Protein AF-A0A1D8A501-F1 (afdb_monomer)

Nearest PDB structures (foldseek):
  7q02-assembly1_A  TM=5.629E-01  e=8.357E-01  Diploptera punctata
  8f0v-assembly1_A  TM=5.551E-01  e=2.778E+00  Diploptera punctata
  8f0y-assembly1_A  TM=4.927E-01  e=1.758E+00  Diploptera punctata
  4nyr-assembly1_A  TM=5.199E-01  e=4.146E+00  Diploptera punctata

Foldseek 3Di:
DDDDDDDDDDDDDDDDDDDDDDDDDDDDDDDPPPPPLQPQDDADPVLVVLVVVLVVLLVVVLVVCLVQAPHNVVSVQQVVLVVVLVVVLSSDNDNVSSVVSSVVSVLQSCQQVVHPHDDPLDPAGKFKWADPPVGWIFTWGWRDGPDSKIKIWGFIDDPPDDIHIFIFIWHDDPVDPKIWGDGPDPPQFIWIWDDDPDFKTWIDGPDPVQAWDPDDPVPDISHDTTMTGGDD

Radius of gyration: 26.94 Å; Cα contacts (8 Å, |Δi|>4): 345; chains: 1; bounding box: 64×76×54 Å

pLDDT: mean 77.9, std 18.12, range [34.12, 97.06]

Structure (mmCIF, N/CA/C/O backbone):
data_AF-A0A1D8A501-F1
#
_entry.id   AF-A0A1D8A501-F1
#
loop_
_atom_site.group_PDB
_atom_site.id
_atom_site.type_symbol
_atom_site.label_atom_id
_atom_site.label_alt_id
_atom_site.label_comp_id
_atom_site.label_asym_id
_atom_site.label_entity_id
_atom_site.label_seq_id
_atom_site.pdbx_PDB_ins_code
_atom_site.Cartn_x
_atom_site.Cartn_y
_atom_site.Cartn_z
_atom_site.occupancy
_atom_site.B_iso_or_equiv
_atom_site.auth_seq_id
_atom_site.auth_comp_id
_atom_site.auth_asym_id
_atom_site.auth_atom_id
_atom_site.pdbx_PDB_model_num
ATOM 1 N N . MET A 1 1 ? -44.260 -60.976 17.187 1.00 37.00 1 MET A N 1
ATOM 2 C CA . MET A 1 1 ? -44.238 -61.812 15.967 1.00 37.00 1 MET A CA 1
ATOM 3 C C . MET A 1 1 ? -43.137 -61.252 15.067 1.00 37.00 1 MET A C 1
ATOM 5 O O . MET A 1 1 ? -43.289 -60.130 14.617 1.00 37.00 1 MET A O 1
ATOM 9 N N . THR A 1 2 ? -41.897 -61.754 15.200 1.00 38.31 2 THR A N 1
ATOM 10 C CA . THR A 1 2 ? -41.218 -62.743 14.306 1.00 38.31 2 THR A CA 1
ATOM 11 C C . THR A 1 2 ? -40.929 -62.166 12.914 1.00 38.31 2 THR A C 1
ATOM 13 O O . THR A 1 2 ? -41.863 -61.707 12.282 1.00 38.31 2 THR A O 1
ATOM 16 N N . MET A 1 3 ? -39.739 -62.175 12.306 1.00 34.12 3 MET A N 1
ATOM 17 C CA . MET A 1 3 ? -38.367 -62.639 12.580 1.00 34.12 3 MET A CA 1
ATOM 18 C C . MET A 1 3 ? -37.465 -61.975 11.502 1.00 34.12 3 MET A C 1
ATOM 20 O O . MET A 1 3 ? -37.924 -61.750 10.387 1.00 34.12 3 MET A O 1
ATOM 24 N N . LEU A 1 4 ? -36.186 -61.723 11.801 1.00 42.28 4 LEU A N 1
ATOM 25 C CA . LEU A 1 4 ? -35.090 -61.559 10.816 1.00 42.28 4 LEU A CA 1
ATOM 26 C C . LEU A 1 4 ? -34.420 -62.934 10.601 1.00 42.28 4 LEU A C 1
ATOM 28 O O . LEU A 1 4 ? -34.452 -63.732 11.543 1.00 42.28 4 LEU A O 1
ATOM 32 N N . PRO A 1 5 ? -33.771 -63.228 9.445 1.00 49.59 5 PRO A N 1
ATOM 33 C CA . PRO A 1 5 ? -32.293 -63.216 9.451 1.00 49.59 5 PRO A CA 1
ATOM 34 C C . PRO A 1 5 ? -31.540 -62.978 8.106 1.00 49.59 5 PRO A C 1
ATOM 36 O O . PRO A 1 5 ? -31.925 -63.451 7.045 1.00 49.59 5 PRO A O 1
ATOM 39 N N . ARG A 1 6 ? -30.376 -62.311 8.238 1.00 44.16 6 ARG A N 1
ATOM 40 C CA . ARG A 1 6 ? -29.001 -62.612 7.736 1.00 44.16 6 ARG A CA 1
ATOM 41 C C . ARG A 1 6 ? -28.764 -63.373 6.411 1.00 44.16 6 ARG A C 1
ATOM 43 O O . ARG A 1 6 ? -29.121 -64.541 6.339 1.00 44.16 6 ARG A O 1
ATOM 50 N N . ARG A 1 7 ? -27.854 -62.827 5.573 1.00 48.78 7 ARG A N 1
ATOM 51 C CA . ARG A 1 7 ? -26.503 -63.354 5.165 1.00 48.78 7 ARG A CA 1
ATOM 52 C C . ARG A 1 7 ? -25.642 -62.139 4.718 1.00 48.78 7 ARG A C 1
ATOM 54 O O . ARG A 1 7 ? -26.182 -61.330 3.981 1.00 48.78 7 ARG A O 1
ATOM 61 N N . PHE A 1 8 ? -24.455 -61.757 5.219 1.00 42.91 8 PHE A N 1
ATOM 62 C CA . PHE A 1 8 ? -23.134 -62.354 5.543 1.00 42.91 8 PHE A CA 1
ATOM 63 C C . PHE A 1 8 ? -22.231 -62.745 4.352 1.00 42.91 8 PHE A C 1
ATOM 65 O O . PHE A 1 8 ? -22.566 -63.685 3.641 1.00 42.91 8 PHE A O 1
ATOM 72 N N . ALA A 1 9 ? -21.074 -62.050 4.266 1.00 46.34 9 ALA A N 1
ATOM 73 C CA . ALA A 1 9 ? -19.728 -62.384 3.724 1.00 46.34 9 ALA A CA 1
ATOM 74 C C . ALA A 1 9 ? -19.191 -61.177 2.906 1.00 46.34 9 ALA A C 1
ATOM 76 O O . ALA A 1 9 ? -19.758 -60.862 1.872 1.00 46.34 9 ALA A O 1
ATOM 77 N N . LEU A 1 10 ? -18.240 -60.331 3.330 1.00 41.34 10 LEU A N 1
ATOM 78 C CA . LEU A 1 10 ? -16.949 -60.511 4.016 1.00 41.34 10 LEU A CA 1
ATOM 79 C C . LEU A 1 10 ? -15.922 -61.222 3.117 1.00 41.34 10 LEU A C 1
ATOM 81 O O . LEU A 1 10 ? -15.898 -62.444 3.023 1.00 41.34 10 LEU A O 1
ATOM 85 N N . THR A 1 11 ? -15.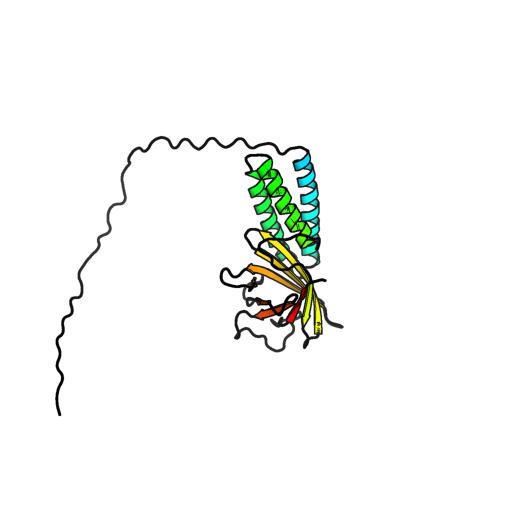048 -60.446 2.470 1.00 42.59 11 THR A N 1
ATOM 86 C CA . THR A 1 11 ? -13.707 -60.907 2.079 1.00 42.59 11 THR A CA 1
ATOM 87 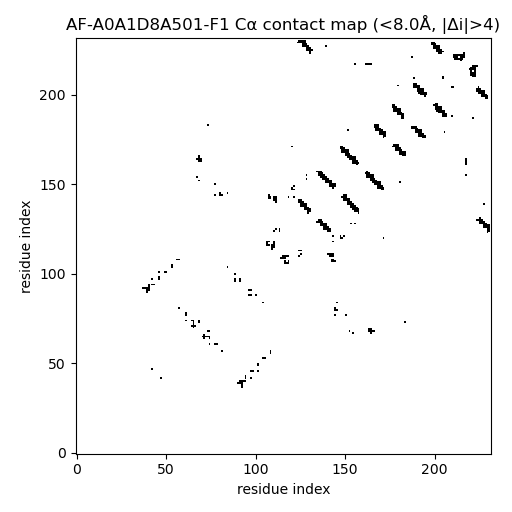C C . THR A 1 11 ? -12.732 -59.740 2.202 1.00 42.59 11 THR A C 1
ATOM 89 O O . THR A 1 11 ? -12.758 -58.784 1.433 1.00 42.59 11 THR A O 1
ATOM 92 N N . LEU A 1 12 ? -11.935 -59.816 3.263 1.00 42.88 12 LEU A N 1
ATOM 93 C CA . LEU A 1 12 ? -10.792 -58.975 3.589 1.00 42.88 12 LEU A CA 1
ATOM 94 C C . LEU A 1 12 ? -9.522 -59.693 3.106 1.00 42.88 12 LEU A C 1
ATOM 96 O O . LEU A 1 12 ? -9.426 -60.908 3.238 1.00 42.88 12 LEU A O 1
ATOM 100 N N . VAL A 1 13 ? -8.542 -58.878 2.709 1.00 41.50 13 VAL A N 1
ATOM 101 C CA . VAL A 1 13 ? -7.099 -59.032 2.987 1.00 41.50 13 VAL A CA 1
ATOM 102 C C . VAL A 1 13 ? -6.338 -60.122 2.244 1.00 41.50 13 VAL A C 1
ATOM 104 O O . VAL A 1 13 ? -6.539 -61.310 2.470 1.00 41.50 13 VAL A O 1
ATOM 107 N N . SER A 1 14 ? -5.333 -59.663 1.489 1.00 40.25 14 SER A N 1
ATOM 108 C CA . SER A 1 14 ? -3.923 -60.110 1.512 1.00 40.25 14 SER A CA 1
ATOM 109 C C . SER A 1 14 ? -3.276 -59.806 0.153 1.00 40.25 14 SER A C 1
ATOM 111 O O . SER A 1 14 ? -3.924 -59.993 -0.863 1.00 40.25 14 SER A O 1
ATOM 113 N N . LEU A 1 15 ? -2.023 -59.385 -0.001 1.00 40.84 15 LEU A N 1
ATOM 114 C CA . LEU A 1 15 ? -0.904 -59.178 0.914 1.00 40.84 15 LEU A CA 1
ATOM 115 C C . LEU A 1 15 ? 0.221 -58.506 0.093 1.00 40.84 15 LEU A C 1
ATOM 117 O O . LEU A 1 15 ? 0.348 -58.761 -1.099 1.00 40.84 15 LEU A O 1
ATOM 121 N N . ALA A 1 16 ? 1.063 -57.751 0.798 1.00 41.31 16 ALA A N 1
ATOM 122 C CA . ALA A 1 16 ? 2.507 -57.614 0.580 1.00 41.31 16 ALA A CA 1
ATOM 123 C C . ALA A 1 16 ? 3.038 -56.864 -0.662 1.00 41.31 16 ALA A C 1
ATOM 125 O O . ALA A 1 16 ? 3.098 -57.366 -1.781 1.00 41.31 16 ALA A O 1
ATOM 126 N N . ALA A 1 17 ? 3.601 -55.688 -0.373 1.00 46.84 17 ALA A N 1
ATOM 127 C CA . ALA A 1 17 ? 4.751 -55.136 -1.083 1.00 46.84 17 ALA A CA 1
ATOM 128 C C . ALA A 1 17 ? 5.963 -56.091 -1.024 1.00 46.84 17 ALA A C 1
ATOM 130 O O . ALA A 1 17 ? 6.084 -56.883 -0.085 1.00 46.84 17 ALA A O 1
ATOM 131 N N . PRO A 1 18 ? 6.926 -55.918 -1.942 1.00 45.03 18 PRO A N 1
ATOM 132 C CA . PRO A 1 18 ? 8.248 -55.549 -1.446 1.00 45.03 18 PRO A CA 1
ATOM 133 C C . PRO A 1 18 ? 8.891 -54.391 -2.224 1.00 45.03 18 PRO A C 1
ATOM 135 O O . PRO A 1 18 ? 8.854 -54.318 -3.449 1.00 45.03 18 PRO A O 1
ATOM 138 N N . LEU A 1 19 ? 9.530 -53.509 -1.454 1.00 46.25 19 LEU A N 1
ATOM 139 C CA . LEU A 1 19 ? 10.646 -52.663 -1.871 1.00 46.25 19 LEU A CA 1
ATOM 140 C C . LEU A 1 19 ? 11.742 -53.512 -2.533 1.00 46.25 19 LEU A C 1
ATOM 142 O O . LEU A 1 19 ? 12.154 -54.497 -1.926 1.00 46.25 19 LEU A O 1
ATOM 146 N N . LEU A 1 20 ? 12.257 -53.088 -3.694 1.00 40.00 20 LEU A N 1
ATOM 147 C CA . LEU A 1 20 ? 13.668 -53.202 -4.110 1.00 40.00 20 LEU A CA 1
ATOM 148 C C . LEU A 1 20 ? 13.889 -52.578 -5.503 1.00 40.00 20 LEU A C 1
ATOM 150 O O . LEU A 1 20 ? 12.997 -52.583 -6.342 1.00 40.00 20 LEU A O 1
ATOM 154 N N . ALA A 1 21 ? 15.126 -52.119 -5.713 1.00 40.38 21 ALA A N 1
ATOM 155 C CA . ALA A 1 21 ? 15.747 -51.640 -6.954 1.00 40.38 21 ALA A CA 1
ATOM 156 C C . ALA A 1 21 ? 15.610 -50.141 -7.298 1.00 40.38 21 ALA A C 1
ATOM 158 O O . ALA A 1 21 ? 14.963 -49.723 -8.254 1.00 40.38 21 ALA A O 1
ATOM 159 N N . LEU A 1 22 ? 16.378 -49.340 -6.550 1.00 41.69 22 LEU A N 1
ATOM 160 C CA . LEU A 1 22 ? 17.251 -48.335 -7.161 1.00 41.69 22 LEU A CA 1
ATOM 161 C C . LEU A 1 22 ? 18.196 -48.999 -8.186 1.00 41.69 22 LEU A C 1
ATOM 163 O O . LEU A 1 22 ? 18.689 -50.097 -7.935 1.00 41.69 22 LEU A O 1
ATOM 167 N N . THR A 1 23 ? 18.532 -48.230 -9.228 1.00 41.62 23 THR A N 1
ATOM 168 C CA . THR A 1 23 ? 19.657 -48.326 -10.192 1.00 41.62 23 THR A CA 1
ATOM 169 C C . THR A 1 23 ? 19.382 -48.804 -11.630 1.00 41.62 23 THR A C 1
ATOM 171 O O . THR A 1 23 ? 18.903 -49.906 -11.864 1.00 41.62 23 THR A O 1
ATOM 174 N N . ALA A 1 24 ? 19.847 -47.935 -12.548 1.00 34.44 24 ALA A N 1
ATOM 175 C CA . ALA A 1 24 ? 20.208 -48.103 -13.964 1.00 34.44 24 ALA A CA 1
ATOM 176 C C . ALA A 1 24 ? 19.073 -48.249 -14.999 1.00 34.44 24 ALA A C 1
ATOM 178 O O . ALA A 1 24 ? 18.122 -48.979 -14.785 1.00 34.44 24 ALA A O 1
ATOM 179 N N . CYS A 1 25 ? 19.108 -47.663 -16.198 1.00 34.78 25 CYS A N 1
ATOM 180 C CA . CYS A 1 25 ? 19.916 -46.629 -16.859 1.00 34.78 25 CYS A CA 1
ATOM 181 C C . CYS A 1 25 ? 19.217 -46.387 -18.217 1.00 34.78 25 CYS A C 1
ATOM 183 O O . CYS A 1 25 ? 18.888 -47.363 -18.878 1.00 34.78 25 CYS A O 1
ATOM 185 N N . ASN A 1 26 ? 19.034 -45.118 -18.601 1.00 37.97 26 ASN A N 1
ATOM 186 C CA . ASN A 1 26 ? 18.724 -44.568 -19.935 1.00 37.97 26 ASN A CA 1
ATOM 187 C C . ASN A 1 26 ? 17.643 -45.213 -20.832 1.00 37.97 26 ASN A C 1
ATOM 189 O O . ASN A 1 26 ? 17.713 -46.372 -21.228 1.00 37.97 26 ASN A O 1
ATOM 193 N N . PRO A 1 27 ? 16.835 -44.337 -21.442 1.00 43.47 27 PRO A N 1
ATOM 194 C CA . PRO A 1 27 ? 16.999 -44.110 -22.866 1.00 43.47 27 PRO A CA 1
ATOM 195 C C . PRO A 1 27 ? 17.734 -42.786 -23.073 1.00 43.47 27 PRO A C 1
ATOM 197 O O . PRO A 1 27 ? 17.392 -41.772 -22.464 1.00 43.47 27 PRO A O 1
ATOM 200 N N . GLU A 1 28 ? 18.762 -42.809 -23.924 1.00 45.88 28 GLU A N 1
ATOM 201 C CA . GLU A 1 28 ? 19.208 -41.609 -24.627 1.00 45.88 28 GLU A CA 1
ATOM 202 C C . GLU A 1 28 ? 17.968 -40.940 -25.220 1.00 45.88 28 GLU A C 1
ATOM 204 O O . GLU A 1 28 ? 17.294 -41.502 -26.082 1.00 45.88 28 GLU A O 1
ATOM 209 N N . SER A 1 29 ? 17.642 -39.762 -24.703 1.00 42.06 29 SER A N 1
ATOM 210 C CA . SER A 1 29 ? 16.764 -38.826 -25.377 1.00 42.06 29 SER A CA 1
ATOM 211 C C . SER A 1 29 ? 17.615 -37.613 -25.679 1.00 42.06 29 SER A C 1
ATOM 213 O O . SER A 1 29 ? 18.232 -37.036 -24.782 1.00 42.06 29 SER A O 1
ATOM 215 N N . ASP A 1 30 ? 17.662 -37.321 -26.970 1.00 40.50 30 ASP A N 1
ATOM 216 C CA . ASP A 1 30 ? 18.416 -36.283 -27.642 1.00 40.50 30 ASP A CA 1
ATOM 217 C C . ASP A 1 30 ? 18.638 -35.020 -26.821 1.00 40.50 30 ASP A C 1
ATOM 219 O O . ASP A 1 30 ? 17.736 -34.517 -26.147 1.00 40.50 30 ASP A O 1
ATOM 223 N N . ALA A 1 31 ? 19.863 -34.508 -26.963 1.00 47.94 31 ALA A N 1
ATOM 224 C CA . ALA A 1 31 ? 20.275 -33.140 -26.710 1.00 47.94 31 ALA A CA 1
ATOM 225 C C . ALA A 1 31 ? 19.082 -32.191 -26.517 1.00 47.94 31 ALA A C 1
ATOM 227 O O . ALA A 1 31 ? 18.534 -31.637 -27.472 1.00 47.94 31 ALA A O 1
ATOM 228 N N . SER A 1 32 ? 18.711 -31.966 -25.254 1.00 45.12 32 SER A N 1
ATOM 229 C CA . SER A 1 32 ? 18.029 -30.736 -24.884 1.00 45.12 32 SER A CA 1
ATOM 230 C C . SER A 1 32 ? 19.037 -29.629 -25.138 1.00 45.12 32 SER A C 1
ATOM 232 O O . SER A 1 32 ? 19.834 -29.285 -24.268 1.00 45.12 32 SER A O 1
ATOM 234 N N . ALA A 1 33 ? 19.057 -29.130 -26.374 1.00 43.03 33 ALA A N 1
ATOM 235 C CA . ALA A 1 33 ? 19.586 -27.818 -26.655 1.00 43.03 33 ALA A CA 1
ATOM 236 C C . ALA A 1 33 ? 18.905 -26.897 -25.644 1.00 43.03 33 ALA A C 1
ATOM 238 O O . ALA A 1 33 ? 17.679 -26.747 -25.676 1.00 43.03 33 ALA A O 1
ATOM 239 N N . GLU A 1 34 ? 19.681 -26.361 -24.698 1.00 43.16 34 GLU A N 1
ATOM 240 C CA . GLU A 1 34 ? 19.217 -25.242 -23.894 1.00 43.16 34 GLU A CA 1
ATOM 241 C C . GLU A 1 34 ? 18.587 -24.255 -24.879 1.00 43.16 34 GLU A C 1
ATOM 243 O O . GLU A 1 34 ? 19.240 -23.909 -25.875 1.00 43.16 34 GLU A O 1
ATOM 248 N N . PRO A 1 35 ? 17.314 -23.858 -24.688 1.00 47.44 35 PRO A N 1
ATOM 249 C CA . PRO A 1 35 ? 16.740 -22.838 -25.541 1.00 47.44 35 PRO A CA 1
ATOM 250 C C . PRO A 1 35 ? 17.721 -21.663 -25.513 1.00 47.44 35 PRO A C 1
ATOM 252 O O . PRO A 1 35 ? 18.122 -21.261 -24.414 1.00 47.44 35 PRO A O 1
ATOM 255 N N . PRO A 1 36 ? 18.177 -21.170 -26.682 1.00 47.97 36 PRO A N 1
ATOM 256 C CA . PRO A 1 36 ? 19.206 -20.147 -26.740 1.00 47.97 36 PRO A CA 1
ATOM 257 C C . PRO A 1 36 ? 18.781 -19.025 -25.808 1.00 47.97 36 PRO A C 1
ATOM 259 O O . PRO A 1 36 ? 17.656 -18.531 -25.930 1.00 47.97 36 PRO A O 1
ATOM 262 N N . ALA A 1 37 ? 19.639 -18.698 -24.836 1.00 58.25 37 ALA A N 1
ATOM 263 C CA . ALA A 1 37 ? 19.370 -17.650 -23.868 1.00 58.25 37 ALA A CA 1
ATOM 264 C C . ALA A 1 37 ? 18.936 -16.413 -24.653 1.00 58.25 37 ALA A C 1
ATOM 266 O O . ALA A 1 37 ? 19.745 -15.820 -25.371 1.00 58.25 37 ALA A O 1
ATOM 267 N N . ALA A 1 38 ? 17.637 -16.098 -24.599 1.00 59.12 38 ALA A N 1
ATOM 268 C CA . ALA A 1 38 ? 17.074 -15.014 -25.382 1.00 59.12 38 ALA A CA 1
ATOM 269 C C . ALA A 1 38 ? 17.902 -13.768 -25.076 1.00 59.12 38 ALA A C 1
ATOM 271 O O . ALA A 1 38 ? 18.069 -13.413 -23.904 1.00 59.12 38 ALA A O 1
ATOM 272 N N . ALA A 1 39 ? 18.489 -13.171 -26.116 1.00 64.75 39 ALA A N 1
ATOM 273 C CA . ALA A 1 39 ? 19.379 -12.035 -25.956 1.00 64.75 39 ALA A CA 1
ATOM 274 C C . ALA A 1 39 ? 18.658 -10.972 -25.121 1.00 64.75 39 ALA A C 1
ATOM 276 O O . ALA A 1 39 ? 17.567 -10.523 -25.479 1.00 64.75 39 ALA A O 1
ATOM 277 N N . LYS A 1 40 ? 19.243 -10.611 -23.974 1.00 73.44 40 LYS A N 1
ATOM 278 C CA . LYS A 1 40 ? 18.703 -9.539 -23.139 1.00 73.44 40 LYS A CA 1
ATOM 279 C C . LYS A 1 40 ? 18.695 -8.268 -23.978 1.00 73.44 40 LYS A C 1
ATOM 281 O O . LYS A 1 40 ? 19.744 -7.835 -24.448 1.00 73.44 40 LYS A O 1
ATOM 286 N N . ILE A 1 41 ? 17.515 -7.692 -24.182 1.00 83.50 41 ILE A N 1
ATOM 287 C CA . ILE A 1 41 ? 17.396 -6.416 -24.876 1.00 83.50 41 ILE A CA 1
ATOM 288 C C . ILE A 1 41 ? 17.781 -5.284 -23.924 1.00 83.50 41 ILE A C 1
ATOM 290 O O . ILE A 1 41 ? 17.371 -5.256 -22.761 1.00 83.50 41 ILE A O 1
ATOM 294 N N . ASP A 1 42 ? 18.546 -4.324 -24.430 1.00 86.56 42 ASP A N 1
ATOM 295 C CA . ASP A 1 42 ? 18.817 -3.095 -23.701 1.00 86.56 42 ASP A CA 1
ATOM 296 C C . ASP A 1 42 ? 17.564 -2.205 -23.660 1.00 86.56 42 ASP A C 1
ATOM 298 O O . ASP A 1 42 ? 16.987 -1.904 -24.711 1.00 86.56 42 ASP A O 1
ATOM 302 N N . PRO A 1 43 ? 17.136 -1.716 -22.479 1.00 89.00 43 PRO A N 1
ATOM 303 C CA . PRO A 1 43 ? 16.010 -0.800 -22.400 1.00 89.00 43 PRO A CA 1
ATOM 304 C C . PRO A 1 43 ? 16.278 0.483 -23.193 1.00 89.00 43 PRO A C 1
ATOM 306 O O . PRO A 1 43 ? 17.350 1.087 -23.078 1.00 89.00 43 PRO A O 1
ATOM 309 N N . SER A 1 44 ? 15.271 0.952 -23.934 1.00 92.56 44 SER A N 1
ATOM 310 C CA . SER A 1 44 ? 15.338 2.251 -24.617 1.00 92.56 44 SER A CA 1
ATOM 311 C C . SER A 1 44 ? 15.693 3.407 -23.655 1.00 92.56 44 SER A C 1
ATOM 313 O O . SER A 1 44 ? 15.370 3.337 -22.464 1.00 92.56 44 SER A O 1
ATOM 315 N N . PRO A 1 45 ? 16.292 4.518 -24.136 1.00 94.94 45 PRO A N 1
ATOM 316 C CA . PRO A 1 45 ? 16.614 5.672 -23.290 1.00 94.94 45 PRO A CA 1
ATOM 317 C C . PRO A 1 45 ? 15.408 6.206 -22.504 1.00 94.94 45 PRO A C 1
ATOM 319 O O . PRO A 1 45 ? 15.518 6.494 -21.315 1.00 94.94 45 PRO A O 1
ATOM 322 N N . GLN A 1 46 ? 14.231 6.251 -23.134 1.00 94.00 46 GLN A N 1
ATOM 323 C CA . GLN A 1 46 ? 12.984 6.653 -22.475 1.00 94.00 46 GLN A CA 1
ATOM 324 C C . GLN A 1 46 ? 12.595 5.688 -21.347 1.00 94.00 46 GLN A C 1
ATOM 326 O O . GLN A 1 46 ? 12.204 6.127 -20.265 1.00 94.00 46 GLN A O 1
ATOM 331 N N . ALA A 1 47 ? 12.741 4.377 -21.565 1.00 93.31 47 ALA A N 1
ATOM 332 C CA . ALA A 1 47 ? 12.487 3.378 -20.533 1.00 93.31 47 ALA A CA 1
ATOM 333 C C . ALA A 1 47 ? 13.484 3.480 -19.369 1.00 93.31 47 ALA A C 1
ATOM 335 O O . ALA A 1 47 ? 13.070 3.335 -18.220 1.00 93.31 47 ALA A O 1
ATOM 336 N N . LYS A 1 48 ? 14.761 3.791 -19.638 1.00 94.12 48 LYS A N 1
ATOM 337 C CA . LYS A 1 48 ? 15.778 4.041 -18.600 1.00 94.12 48 LYS A CA 1
ATOM 338 C C . LYS A 1 48 ? 15.412 5.257 -17.743 1.00 94.12 48 LYS A C 1
ATOM 340 O O . LYS A 1 48 ? 15.373 5.142 -16.519 1.00 94.12 48 LYS A O 1
ATOM 345 N N . THR A 1 49 ? 15.055 6.382 -18.366 1.00 96.25 49 THR A N 1
ATOM 346 C CA . THR A 1 49 ? 14.599 7.586 -17.650 1.00 96.25 49 THR A CA 1
ATOM 347 C C . THR A 1 49 ? 13.363 7.295 -16.805 1.00 96.25 49 THR A C 1
ATOM 349 O O . THR A 1 49 ? 13.349 7.577 -15.606 1.00 96.25 49 THR A O 1
ATOM 352 N N . LYS A 1 50 ? 12.352 6.637 -17.387 1.00 95.88 50 LYS A N 1
ATOM 353 C CA . LYS A 1 50 ? 11.127 6.281 -16.664 1.00 95.88 50 LYS A CA 1
ATOM 354 C C . LYS A 1 50 ? 11.403 5.341 -15.491 1.00 95.88 50 LYS A C 1
ATOM 356 O O . LYS A 1 50 ? 10.825 5.507 -14.420 1.00 95.88 50 LYS A O 1
ATOM 361 N N . ALA A 1 51 ? 12.290 4.362 -15.662 1.00 94.88 51 ALA A N 1
ATOM 362 C CA . ALA A 1 51 ? 12.683 3.454 -14.589 1.00 94.88 51 ALA A CA 1
ATOM 363 C C . ALA A 1 51 ? 13.346 4.198 -13.418 1.00 94.88 51 ALA A C 1
ATOM 365 O O . ALA A 1 51 ? 13.032 3.896 -12.266 1.00 94.88 51 ALA A O 1
ATOM 366 N N . ALA A 1 52 ? 14.205 5.183 -13.703 1.00 95.75 52 ALA A N 1
ATOM 367 C CA . ALA A 1 52 ? 14.857 6.008 -12.688 1.00 95.75 52 ALA A CA 1
ATOM 368 C C . ALA A 1 52 ? 13.860 6.906 -11.932 1.00 95.75 52 ALA A C 1
ATOM 370 O O . ALA A 1 52 ? 13.935 7.023 -10.710 1.00 95.75 52 ALA A O 1
ATOM 371 N N . GLU A 1 53 ? 12.886 7.499 -12.627 1.00 97.06 53 GLU A N 1
ATOM 372 C CA . GLU A 1 53 ? 11.800 8.261 -11.991 1.00 97.06 53 GLU A CA 1
ATOM 373 C C . GLU A 1 53 ? 10.949 7.388 -11.062 1.00 97.06 53 GLU A C 1
ATOM 375 O O . GLU A 1 53 ? 10.637 7.781 -9.937 1.00 97.06 53 GLU A O 1
ATOM 380 N N . LEU A 1 54 ? 10.583 6.187 -11.521 1.00 96.56 54 LEU A N 1
ATOM 381 C CA . LEU A 1 54 ? 9.806 5.241 -10.723 1.00 96.56 54 LEU A CA 1
ATOM 382 C C . LEU A 1 54 ? 10.596 4.746 -9.510 1.00 96.56 54 LEU A C 1
ATOM 384 O O . LEU A 1 54 ? 10.012 4.609 -8.441 1.00 96.56 54 LEU A O 1
ATOM 388 N N . ALA A 1 55 ? 11.909 4.532 -9.644 1.00 95.56 55 ALA A N 1
ATOM 389 C CA . ALA A 1 55 ? 12.765 4.169 -8.517 1.00 95.56 55 ALA A CA 1
ATOM 390 C C . ALA A 1 55 ? 12.747 5.245 -7.418 1.00 95.56 55 ALA A C 1
ATOM 392 O O . ALA A 1 55 ? 12.480 4.915 -6.268 1.00 95.56 55 ALA A O 1
ATOM 393 N N . LYS A 1 56 ? 12.887 6.531 -7.772 1.00 97.06 56 LYS A N 1
ATOM 394 C CA . LYS A 1 56 ? 12.801 7.638 -6.798 1.00 97.06 56 LYS A CA 1
ATOM 395 C C . LYS A 1 56 ? 11.466 7.664 -6.048 1.00 97.06 56 LYS A C 1
ATOM 397 O O . LYS A 1 56 ? 11.426 7.936 -4.851 1.00 97.06 56 LYS A O 1
ATOM 402 N N . ARG A 1 57 ? 10.361 7.388 -6.746 1.00 96.88 57 ARG A N 1
ATOM 403 C CA . ARG A 1 57 ? 9.022 7.321 -6.135 1.00 96.88 57 ARG A CA 1
ATOM 404 C C . ARG A 1 57 ? 8.856 6.101 -5.232 1.00 96.88 57 ARG A C 1
ATOM 406 O O . ARG A 1 57 ? 8.239 6.208 -4.179 1.00 96.88 57 ARG A O 1
ATOM 413 N N . GLU A 1 58 ? 9.419 4.959 -5.616 1.00 96.06 58 GLU A N 1
ATOM 414 C CA . GLU A 1 58 ? 9.448 3.761 -4.771 1.00 96.06 58 GLU A CA 1
ATOM 415 C C . GLU A 1 58 ? 10.239 4.005 -3.482 1.00 96.06 58 GLU A C 1
ATOM 417 O O . GLU A 1 58 ? 9.760 3.630 -2.413 1.00 96.06 58 GLU A O 1
ATOM 422 N N . ASP A 1 59 ? 11.377 4.695 -3.566 1.00 96.12 59 ASP A N 1
ATOM 423 C CA . ASP A 1 59 ? 12.188 5.058 -2.401 1.00 96.12 59 ASP A CA 1
ATOM 424 C C . ASP A 1 59 ? 11.439 6.029 -1.476 1.00 96.12 59 ASP A C 1
ATOM 426 O O . ASP A 1 59 ? 11.429 5.844 -0.259 1.00 96.12 59 ASP A O 1
ATOM 430 N N . ALA A 1 60 ? 10.738 7.019 -2.041 1.00 96.19 60 ALA A N 1
ATOM 431 C CA . ALA A 1 60 ? 9.891 7.932 -1.272 1.00 96.19 60 ALA A CA 1
ATOM 432 C C . ALA A 1 60 ? 8.732 7.200 -0.570 1.00 96.19 60 ALA A C 1
ATOM 434 O O . ALA A 1 60 ? 8.449 7.463 0.598 1.00 96.19 60 ALA A O 1
ATOM 435 N N . GLN A 1 61 ? 8.088 6.247 -1.251 1.00 94.94 61 GLN A N 1
ATOM 436 C CA . GLN A 1 61 ? 7.032 5.419 -0.664 1.00 94.94 61 GLN A CA 1
ATOM 437 C C . GLN A 1 61 ? 7.579 4.525 0.461 1.00 94.94 61 GLN A C 1
ATOM 439 O O . GLN A 1 61 ? 6.935 4.390 1.500 1.00 94.94 61 GLN A O 1
ATOM 444 N N . LEU A 1 62 ? 8.770 3.941 0.285 1.00 96.12 62 LEU A N 1
ATOM 445 C CA . LEU A 1 62 ? 9.428 3.140 1.318 1.00 96.12 62 LEU A CA 1
ATOM 446 C C . LEU A 1 62 ? 9.815 3.992 2.535 1.00 96.12 62 LEU A C 1
ATOM 448 O O . LEU A 1 62 ? 9.625 3.555 3.668 1.00 96.12 62 LEU A O 1
ATOM 452 N N . ALA A 1 63 ? 10.332 5.202 2.315 1.00 96.25 63 ALA A N 1
ATOM 453 C CA . ALA A 1 63 ? 10.635 6.144 3.387 1.00 96.25 63 ALA A CA 1
ATOM 454 C C . ALA A 1 63 ? 9.368 6.520 4.167 1.00 96.25 63 ALA A C 1
ATOM 456 O O . ALA A 1 63 ? 9.366 6.441 5.391 1.00 96.25 63 ALA A O 1
ATOM 457 N N . TRP A 1 64 ? 8.276 6.830 3.462 1.00 94.19 64 TRP A N 1
ATOM 458 C CA . TRP A 1 64 ? 6.983 7.112 4.085 1.00 94.19 64 TRP A CA 1
ATOM 459 C C . TRP A 1 64 ? 6.463 5.936 4.928 1.00 94.19 64 TRP A C 1
ATOM 461 O O . TRP A 1 64 ? 5.964 6.153 6.033 1.00 94.19 64 TRP A O 1
ATOM 471 N N . LEU A 1 65 ? 6.596 4.693 4.449 1.00 94.81 65 LEU A N 1
ATOM 472 C CA . LEU A 1 65 ? 6.222 3.506 5.228 1.00 94.81 65 LEU A CA 1
ATOM 473 C C . LEU A 1 65 ? 7.040 3.411 6.518 1.00 94.81 65 LEU A C 1
ATOM 475 O O . LEU A 1 65 ? 6.463 3.285 7.592 1.00 94.81 65 LEU A O 1
ATOM 479 N N . LYS A 1 66 ? 8.368 3.554 6.433 1.00 95.12 66 LYS A N 1
ATOM 480 C CA . LYS A 1 66 ? 9.262 3.495 7.602 1.00 95.12 66 LYS A CA 1
ATOM 481 C C . LYS A 1 66 ? 8.966 4.562 8.655 1.00 95.12 66 LYS A C 1
ATOM 483 O O . LYS A 1 66 ? 9.243 4.332 9.822 1.00 95.12 66 LYS A O 1
ATOM 488 N N . THR A 1 67 ? 8.453 5.724 8.252 1.00 93.06 67 THR A N 1
ATOM 489 C CA . THR A 1 67 ? 8.092 6.800 9.189 1.00 93.06 67 THR A CA 1
ATOM 490 C C . THR A 1 67 ? 6.679 6.673 9.747 1.00 93.06 67 THR A C 1
ATOM 492 O O . THR A 1 67 ? 6.385 7.289 10.763 1.00 93.06 67 THR A O 1
ATOM 495 N N . THR A 1 68 ? 5.789 5.966 9.047 1.00 90.50 68 THR A N 1
ATOM 496 C CA . THR A 1 68 ? 4.364 5.884 9.409 1.00 90.50 68 THR A CA 1
ATOM 497 C C . THR A 1 68 ? 4.063 4.650 10.242 1.00 90.50 68 THR A C 1
ATOM 499 O O . THR A 1 68 ? 3.260 4.730 11.160 1.00 90.50 68 THR A O 1
ATOM 502 N N . LEU A 1 69 ? 4.673 3.516 9.901 1.00 90.69 69 LEU A N 1
ATOM 503 C CA . LEU A 1 69 ? 4.461 2.255 10.600 1.00 90.69 69 LEU A CA 1
ATOM 504 C C . LEU A 1 69 ? 5.063 2.322 12.002 1.00 90.69 69 LEU A C 1
ATOM 506 O O . LEU A 1 69 ? 6.187 2.794 12.170 1.00 90.69 69 LEU A O 1
ATOM 510 N N . ASP A 1 70 ? 4.345 1.774 12.980 1.00 87.62 70 ASP A N 1
ATOM 511 C CA . ASP A 1 70 ? 4.843 1.664 14.356 1.00 87.62 70 ASP A CA 1
ATOM 512 C C . ASP A 1 70 ? 6.092 0.773 14.423 1.00 87.62 70 ASP A C 1
ATOM 514 O O . ASP A 1 70 ? 6.993 1.012 15.227 1.00 87.62 70 ASP A O 1
ATOM 518 N N . LYS A 1 71 ? 6.156 -0.219 13.526 1.00 89.38 71 LYS A N 1
ATOM 519 C CA . LYS A 1 71 ? 7.298 -1.103 13.284 1.00 89.38 71 LYS A CA 1
ATOM 520 C C . LYS A 1 71 ? 7.900 -0.819 11.907 1.00 89.38 71 LYS A C 1
ATOM 522 O O . LYS A 1 71 ? 7.423 -1.351 10.899 1.00 89.38 71 LYS A O 1
ATOM 5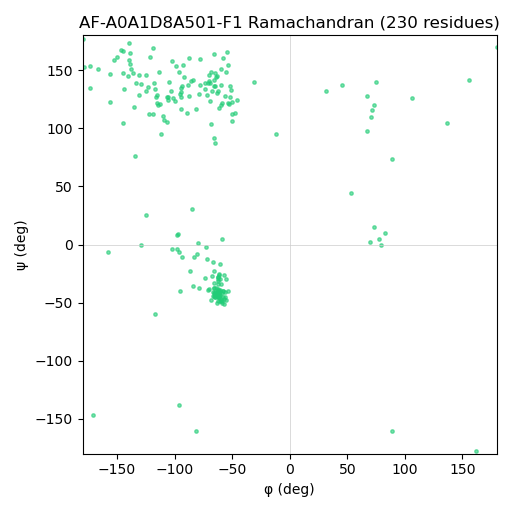27 N N . PRO A 1 72 ? 8.946 0.021 11.810 1.00 91.88 72 PRO A N 1
ATOM 528 C CA . PRO A 1 72 ? 9.560 0.381 10.531 1.00 91.88 72 PRO A CA 1
ATOM 529 C C . PRO A 1 72 ? 10.058 -0.822 9.715 1.00 91.88 72 PRO A C 1
ATOM 531 O O . PRO A 1 72 ? 10.142 -0.750 8.486 1.00 91.88 72 PRO A O 1
ATOM 534 N N . GLU A 1 73 ? 10.388 -1.935 10.371 1.00 93.12 73 GLU A N 1
ATOM 535 C CA . GLU A 1 73 ? 10.787 -3.198 9.754 1.00 93.12 73 GLU A CA 1
ATOM 536 C C . GLU A 1 73 ? 9.690 -3.826 8.885 1.00 93.12 73 GLU A C 1
ATOM 538 O O . GLU A 1 73 ? 10.014 -4.453 7.877 1.00 93.12 73 GLU A O 1
ATOM 543 N N . HIS A 1 74 ? 8.407 -3.583 9.170 1.00 93.88 74 HIS A N 1
ATOM 544 C CA . HIS A 1 74 ? 7.298 -4.075 8.347 1.00 93.88 74 HIS A CA 1
ATOM 545 C C . HIS A 1 74 ? 7.359 -3.516 6.913 1.00 93.88 74 HIS A C 1
ATOM 547 O O . HIS A 1 74 ? 6.962 -4.180 5.951 1.00 93.88 74 HIS A O 1
ATOM 553 N N . ALA A 1 75 ? 7.986 -2.348 6.714 1.00 95.06 75 ALA A N 1
ATOM 554 C CA . ALA A 1 75 ? 8.231 -1.776 5.390 1.00 95.06 75 ALA A CA 1
ATOM 555 C C . ALA A 1 75 ? 9.108 -2.674 4.483 1.00 95.06 75 ALA A C 1
ATOM 557 O O . ALA A 1 75 ? 9.120 -2.499 3.260 1.00 95.06 75 ALA A O 1
ATOM 558 N N . GLN A 1 76 ? 9.826 -3.659 5.042 1.00 94.31 76 GLN A N 1
ATOM 559 C CA . GLN A 1 76 ? 10.598 -4.636 4.267 1.00 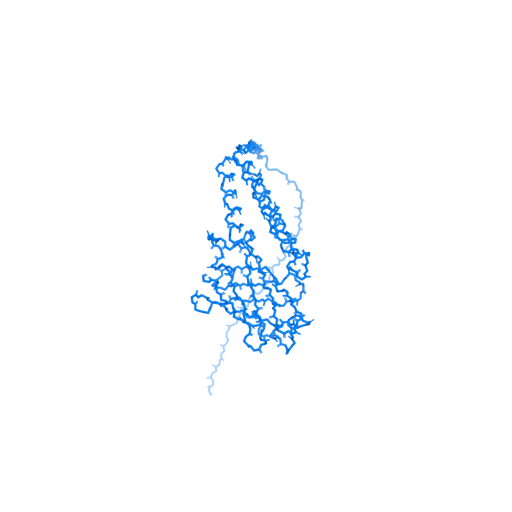94.31 76 GLN A CA 1
ATOM 560 C C . GLN A 1 76 ? 9.716 -5.489 3.348 1.00 94.31 76 GLN A C 1
ATOM 562 O O . GLN A 1 76 ? 10.171 -5.868 2.270 1.00 94.31 76 GLN A O 1
ATOM 567 N N . VAL A 1 77 ? 8.445 -5.713 3.697 1.00 93.31 77 VAL A N 1
ATOM 568 C CA . VAL A 1 77 ? 7.482 -6.432 2.845 1.00 93.31 77 VAL A CA 1
ATOM 569 C C . VAL A 1 77 ? 7.279 -5.705 1.515 1.00 93.31 77 VAL A C 1
ATOM 571 O O . VAL A 1 77 ? 7.303 -6.317 0.445 1.00 93.31 77 VAL A O 1
ATOM 574 N N . TYR A 1 78 ? 7.155 -4.377 1.564 1.00 93.81 78 TYR A N 1
ATOM 575 C CA . TYR A 1 78 ? 7.074 -3.544 0.367 1.00 93.81 78 TYR A CA 1
ATOM 576 C C . TYR A 1 78 ? 8.385 -3.570 -0.432 1.00 93.81 78 TYR A C 1
ATOM 578 O O . TYR A 1 78 ? 8.365 -3.753 -1.651 1.00 93.81 78 TYR A O 1
ATOM 586 N N . SER A 1 79 ? 9.527 -3.452 0.253 1.00 94.25 79 SER A N 1
ATOM 587 C CA . SER A 1 79 ? 10.853 -3.524 -0.376 1.00 94.25 79 SER A CA 1
ATOM 588 C C . SER A 1 79 ? 11.063 -4.845 -1.134 1.00 94.25 79 SER A C 1
ATOM 590 O O . SER A 1 79 ? 11.454 -4.839 -2.304 1.00 94.25 79 SER A O 1
ATOM 592 N N . ALA A 1 80 ? 10.719 -5.977 -0.512 1.00 93.94 80 ALA A N 1
ATOM 593 C CA . ALA A 1 80 ? 10.817 -7.303 -1.115 1.00 93.94 80 ALA A CA 1
ATOM 594 C C . ALA A 1 80 ? 9.922 -7.436 -2.360 1.00 93.94 80 ALA A C 1
ATOM 596 O O . ALA A 1 80 ? 10.379 -7.906 -3.405 1.00 93.94 80 ALA A O 1
ATOM 597 N N . ALA A 1 81 ? 8.677 -6.951 -2.289 1.00 92.88 81 ALA A N 1
ATOM 598 C CA . ALA A 1 81 ? 7.751 -6.970 -3.420 1.00 92.88 81 ALA A CA 1
ATOM 599 C C . ALA A 1 81 ? 8.257 -6.128 -4.609 1.00 92.88 81 ALA A C 1
ATOM 601 O O . ALA A 1 81 ? 8.130 -6.543 -5.766 1.00 92.88 81 ALA A O 1
ATOM 602 N N . ILE A 1 82 ? 8.868 -4.964 -4.350 1.00 91.81 82 ILE A N 1
ATOM 603 C CA . ILE A 1 82 ? 9.508 -4.159 -5.401 1.00 91.81 82 ILE A CA 1
ATOM 604 C C . ILE A 1 82 ? 10.702 -4.899 -6.001 1.00 91.81 82 ILE A C 1
ATOM 606 O O . ILE A 1 82 ? 10.829 -4.932 -7.226 1.00 91.81 82 ILE A O 1
ATOM 610 N N . GLY A 1 83 ? 11.561 -5.498 -5.171 1.00 91.56 83 GLY A N 1
ATOM 611 C CA . GLY A 1 83 ? 12.716 -6.272 -5.629 1.00 91.56 83 GLY A CA 1
ATOM 612 C C . GLY A 1 83 ? 12.303 -7.392 -6.584 1.00 91.56 83 GLY A C 1
ATOM 613 O O . GLY A 1 83 ? 12.812 -7.482 -7.699 1.00 91.56 83 GLY A O 1
ATOM 614 N N . GLN A 1 84 ? 11.282 -8.162 -6.210 1.00 91.00 84 GLN A N 1
ATOM 615 C CA . GLN A 1 84 ? 10.696 -9.198 -7.063 1.00 91.00 84 GLN A CA 1
ATOM 616 C C . GLN A 1 84 ? 10.110 -8.622 -8.364 1.00 91.00 84 GLN A C 1
ATOM 618 O O . GLN A 1 84 ? 10.331 -9.174 -9.442 1.00 91.00 84 GLN A O 1
ATOM 623 N N . ALA A 1 85 ? 9.392 -7.495 -8.306 1.00 88.12 85 ALA A N 1
ATOM 624 C CA . ALA A 1 85 ? 8.849 -6.851 -9.503 1.00 88.12 85 ALA A CA 1
ATOM 625 C C . ALA A 1 85 ? 9.942 -6.346 -10.462 1.00 88.12 85 ALA A C 1
ATOM 627 O O . ALA A 1 85 ? 9.760 -6.420 -11.679 1.00 88.12 85 ALA A O 1
ATOM 628 N N . ARG A 1 86 ? 11.053 -5.823 -9.925 1.00 89.94 86 ARG A N 1
ATOM 629 C CA . ARG A 1 86 ? 12.218 -5.375 -10.700 1.00 89.94 86 ARG A CA 1
ATOM 630 C C . ARG A 1 86 ? 12.934 -6.573 -11.333 1.00 89.94 86 ARG A C 1
ATOM 632 O O . ARG A 1 86 ? 13.095 -6.568 -12.548 1.00 89.94 86 ARG A O 1
ATOM 639 N N . GLY A 1 87 ? 13.195 -7.639 -10.573 1.00 87.69 87 GLY A N 1
ATOM 640 C CA . GLY A 1 87 ? 13.785 -8.876 -11.101 1.00 87.69 87 GLY A CA 1
ATOM 641 C C . GLY A 1 87 ? 12.960 -9.506 -12.231 1.00 87.69 87 GLY A C 1
ATOM 642 O O . GLY A 1 87 ? 13.502 -9.890 -13.262 1.00 87.69 87 GLY A O 1
ATOM 643 N N . ARG A 1 88 ? 11.621 -9.508 -12.126 1.00 86.81 88 ARG A N 1
ATOM 644 C CA . ARG A 1 88 ? 10.744 -9.958 -13.229 1.00 86.81 88 ARG A CA 1
ATOM 645 C C . ARG A 1 88 ? 10.878 -9.098 -14.490 1.00 86.81 88 ARG A C 1
ATOM 647 O O . ARG A 1 88 ? 10.739 -9.615 -15.593 1.00 86.81 88 ARG A O 1
ATOM 654 N N . ALA A 1 89 ? 11.114 -7.794 -14.345 1.00 85.88 89 ALA A N 1
ATOM 655 C CA . ALA A 1 89 ? 11.296 -6.891 -15.481 1.00 85.88 89 ALA A CA 1
ATOM 656 C C . ALA A 1 89 ? 12.662 -7.078 -16.165 1.00 85.88 89 ALA A C 1
ATOM 658 O O . ALA A 1 89 ? 12.763 -6.882 -17.373 1.00 85.88 89 ALA A O 1
ATOM 659 N N . GLU A 1 90 ? 13.689 -7.503 -15.424 1.00 86.75 90 GLU A N 1
ATOM 660 C CA . GLU A 1 90 ? 15.020 -7.826 -15.965 1.00 86.75 90 GLU A CA 1
ATOM 661 C C . GLU A 1 90 ? 15.019 -9.058 -16.882 1.00 86.75 90 GLU A C 1
ATOM 663 O O . GLU A 1 90 ? 15.985 -9.291 -17.606 1.00 86.75 90 GLU A O 1
ATOM 668 N N . HIS A 1 91 ? 13.951 -9.860 -16.859 1.00 88.75 91 HIS A N 1
ATOM 669 C CA . HIS A 1 91 ? 13.770 -11.030 -17.728 1.00 88.75 91 HIS A CA 1
ATOM 670 C C . HIS A 1 91 ? 12.920 -10.729 -18.973 1.00 88.75 91 HIS A C 1
ATOM 672 O O . HIS A 1 91 ? 12.537 -11.643 -19.702 1.00 88.75 91 HIS A O 1
ATOM 678 N N . CYS A 1 92 ? 12.604 -9.458 -19.238 1.00 91.00 92 CYS A N 1
ATOM 679 C CA . CYS A 1 92 ? 11.907 -9.072 -20.459 1.00 91.00 92 CYS A CA 1
ATOM 680 C C . CYS A 1 92 ? 12.782 -9.276 -21.705 1.00 91.00 92 CYS A C 1
ATOM 682 O O . CYS A 1 92 ? 13.919 -8.819 -21.761 1.00 91.00 92 CYS A O 1
ATOM 684 N N . GLN A 1 93 ? 12.204 -9.913 -22.724 1.00 91.12 93 GLN A N 1
ATOM 685 C CA . GLN A 1 93 ? 12.884 -10.244 -23.984 1.00 91.12 93 GLN A CA 1
ATOM 686 C C . GLN A 1 93 ? 12.692 -9.180 -25.078 1.00 91.12 93 GLN A C 1
ATOM 688 O O . GLN A 1 93 ? 13.364 -9.216 -26.102 1.00 91.12 93 GLN A O 1
ATOM 693 N N . ASP A 1 94 ? 11.786 -8.219 -24.872 1.00 91.69 94 ASP A N 1
ATOM 694 C CA . ASP A 1 94 ? 11.509 -7.142 -25.822 1.00 91.69 94 ASP A CA 1
ATOM 695 C C . ASP A 1 94 ? 11.124 -5.823 -25.118 1.00 91.69 94 ASP A C 1
ATOM 697 O O . ASP A 1 94 ? 10.817 -5.769 -23.918 1.00 91.69 94 ASP A O 1
ATOM 701 N N . GLN A 1 95 ? 11.118 -4.728 -25.885 1.00 92.56 95 GLN A N 1
ATOM 702 C CA . GLN A 1 95 ? 10.795 -3.394 -25.373 1.00 92.56 95 GLN A CA 1
ATOM 703 C C . GLN A 1 95 ? 9.325 -3.260 -24.939 1.00 92.56 95 GLN A C 1
ATOM 705 O O . GLN A 1 95 ? 8.999 -2.453 -24.064 1.00 92.56 95 GLN A O 1
ATOM 710 N N . HIS A 1 96 ? 8.418 -4.046 -25.518 1.00 93.25 96 HIS A N 1
ATOM 711 C CA . HIS A 1 96 ? 7.000 -4.016 -25.175 1.00 93.25 96 HIS A CA 1
ATOM 712 C C . HIS A 1 96 ? 6.748 -4.622 -23.781 1.00 93.25 96 HIS A C 1
ATOM 714 O O . HIS A 1 96 ? 5.986 -4.056 -22.991 1.00 93.25 96 HIS A O 1
ATOM 720 N N . CYS A 1 97 ? 7.446 -5.701 -23.428 1.00 94.19 97 CYS A N 1
ATOM 721 C CA . CYS A 1 97 ? 7.489 -6.286 -22.095 1.00 94.19 97 CYS A CA 1
ATOM 722 C C . CYS A 1 97 ? 8.027 -5.280 -21.075 1.00 94.19 97 CYS A C 1
ATOM 724 O O . CYS A 1 97 ? 7.371 -5.044 -20.056 1.00 94.19 97 CYS A O 1
ATOM 726 N N . ILE A 1 98 ? 9.153 -4.619 -21.379 1.00 93.75 98 ILE A N 1
ATOM 727 C CA . ILE A 1 98 ? 9.746 -3.587 -20.511 1.00 93.75 98 ILE A CA 1
ATOM 728 C C . ILE A 1 98 ? 8.731 -2.471 -20.247 1.00 93.75 98 ILE A C 1
ATOM 730 O O . ILE A 1 98 ? 8.434 -2.141 -19.096 1.00 93.75 98 ILE A O 1
ATOM 734 N N . ASN A 1 99 ? 8.130 -1.927 -21.306 1.00 94.81 99 ASN A N 1
ATOM 735 C CA . ASN A 1 99 ? 7.151 -0.847 -21.194 1.00 94.81 99 ASN A CA 1
ATOM 736 C C . ASN A 1 99 ? 5.911 -1.281 -20.393 1.00 94.81 99 ASN A C 1
ATOM 738 O O . ASN A 1 99 ? 5.394 -0.517 -19.573 1.00 94.81 99 ASN A O 1
ATOM 742 N N . ARG A 1 100 ? 5.450 -2.526 -20.563 1.00 94.12 100 ARG A N 1
ATOM 743 C CA . ARG A 1 100 ? 4.348 -3.100 -19.778 1.00 94.12 100 ARG A CA 1
ATOM 744 C C . ARG A 1 100 ? 4.712 -3.226 -18.298 1.00 94.12 100 ARG A C 1
ATOM 746 O O . ARG A 1 100 ? 3.881 -2.906 -17.445 1.00 94.12 100 ARG A O 1
ATOM 753 N N . ALA A 1 101 ? 5.927 -3.667 -17.977 1.00 93.12 101 ALA A N 1
ATOM 754 C CA . ALA A 1 101 ? 6.411 -3.762 -16.602 1.00 93.12 101 ALA A CA 1
ATOM 755 C C . ALA A 1 101 ? 6.494 -2.376 -15.935 1.00 93.12 101 ALA A C 1
ATOM 757 O O . ALA A 1 101 ? 6.002 -2.207 -14.815 1.00 93.12 101 ALA A O 1
ATOM 758 N N . LEU A 1 102 ? 7.017 -1.369 -16.644 1.00 94.94 102 LEU A N 1
ATOM 759 C CA . LEU A 1 102 ? 7.071 0.022 -16.177 1.00 94.94 102 LEU A CA 1
ATOM 760 C C . LEU A 1 102 ? 5.672 0.605 -15.948 1.00 94.94 102 LEU A C 1
ATOM 762 O O . LEU A 1 102 ? 5.417 1.169 -14.886 1.00 94.94 102 LEU A O 1
ATOM 766 N N . LYS A 1 103 ? 4.730 0.391 -16.876 1.00 94.31 103 LYS A N 1
ATOM 767 C CA . LYS A 1 103 ? 3.334 0.835 -16.723 1.00 94.31 103 LYS A CA 1
ATOM 768 C C . LYS A 1 103 ? 2.659 0.203 -15.503 1.00 94.31 103 LYS A C 1
ATOM 770 O O . LYS A 1 103 ? 1.925 0.874 -14.781 1.00 94.31 103 LYS A O 1
ATOM 775 N N . ARG A 1 104 ? 2.915 -1.083 -15.236 1.00 92.38 104 ARG A N 1
ATOM 776 C CA . ARG A 1 104 ? 2.405 -1.767 -14.034 1.00 92.38 104 ARG A CA 1
ATOM 777 C C . ARG A 1 104 ? 3.003 -1.180 -12.751 1.00 92.38 104 ARG A C 1
ATOM 779 O O . ARG A 1 104 ? 2.256 -0.969 -11.801 1.00 92.38 104 ARG A O 1
ATOM 786 N N . ARG A 1 105 ? 4.314 -0.898 -12.724 1.00 93.12 105 ARG A N 1
ATOM 787 C CA . ARG A 1 105 ? 4.984 -0.216 -11.595 1.00 93.12 105 ARG A CA 1
ATOM 788 C C . ARG A 1 105 ? 4.376 1.159 -11.339 1.00 93.12 105 ARG A C 1
ATOM 790 O O . ARG A 1 105 ? 3.950 1.439 -10.225 1.00 93.12 105 ARG A O 1
ATOM 797 N N . GLU A 1 106 ? 4.254 1.968 -12.385 1.00 94.88 106 GLU A N 1
ATOM 798 C CA . GLU A 1 106 ? 3.639 3.292 -12.310 1.00 94.88 106 GLU A CA 1
ATOM 799 C C . GLU A 1 106 ? 2.199 3.240 -11.796 1.00 94.88 106 GLU A C 1
ATOM 801 O O . GLU A 1 106 ? 1.841 4.011 -10.911 1.00 94.88 106 GLU A O 1
ATOM 806 N N . SER A 1 107 ? 1.382 2.311 -12.299 1.00 93.19 107 SER A N 1
ATOM 807 C CA . SER A 1 107 ? -0.006 2.162 -11.856 1.00 93.19 107 SER A CA 1
ATOM 808 C C . SER A 1 107 ? -0.109 1.834 -10.366 1.00 93.19 107 SER A C 1
ATOM 810 O O . SER A 1 107 ? -0.999 2.358 -9.700 1.00 93.19 107 SER A O 1
ATOM 812 N N . ARG A 1 108 ? 0.787 0.992 -9.831 1.00 92.88 108 ARG A N 1
ATOM 813 C CA . ARG A 1 108 ? 0.818 0.669 -8.394 1.00 92.88 108 ARG A CA 1
ATOM 814 C C . ARG A 1 108 ? 1.199 1.875 -7.545 1.00 92.88 108 ARG A C 1
ATOM 816 O O . ARG A 1 108 ? 0.532 2.133 -6.551 1.00 92.88 108 ARG A O 1
ATOM 823 N N . LEU A 1 109 ? 2.217 2.630 -7.960 1.00 93.62 109 LEU A N 1
ATOM 824 C CA . LEU A 1 109 ? 2.625 3.853 -7.262 1.00 93.62 109 LEU A CA 1
ATOM 825 C C . LEU A 1 109 ? 1.533 4.919 -7.313 1.00 93.62 109 LEU A C 1
ATOM 827 O O . LEU A 1 109 ? 1.198 5.495 -6.288 1.00 93.62 109 LEU A O 1
ATOM 831 N N . ASN A 1 110 ? 0.928 5.142 -8.483 1.00 93.56 110 ASN A N 1
ATOM 832 C CA . ASN A 1 110 ? -0.190 6.071 -8.625 1.00 93.56 110 ASN A CA 1
ATOM 833 C C . ASN A 1 110 ? -1.333 5.695 -7.673 1.00 93.56 110 ASN A C 1
ATOM 835 O O . ASN A 1 110 ? -1.850 6.566 -6.984 1.00 93.56 110 ASN A O 1
ATOM 839 N N . PHE A 1 111 ? -1.679 4.409 -7.589 1.00 91.75 111 PHE A N 1
ATOM 840 C CA . PHE A 1 111 ? -2.706 3.931 -6.667 1.00 91.75 111 PHE A CA 1
ATOM 841 C C . PHE A 1 111 ? -2.324 4.168 -5.198 1.00 91.75 111 PHE A C 1
ATOM 843 O O . PHE A 1 111 ? -3.103 4.755 -4.452 1.00 91.75 111 PHE A O 1
ATOM 850 N N . ALA A 1 112 ? -1.112 3.771 -4.792 1.00 90.31 112 ALA A N 1
ATOM 851 C CA . ALA A 1 112 ? -0.625 3.951 -3.422 1.00 90.31 112 ALA A CA 1
ATOM 852 C C . ALA A 1 112 ? -0.583 5.431 -3.002 1.00 90.31 112 ALA A C 1
ATOM 854 O O . ALA A 1 112 ? -0.833 5.761 -1.842 1.00 90.31 112 ALA A O 1
ATOM 855 N N . GLU A 1 113 ? -0.283 6.330 -3.940 1.00 89.38 113 GLU A N 1
ATOM 856 C CA . GLU A 1 113 ? -0.258 7.788 -3.766 1.00 89.38 113 GLU A CA 1
ATOM 857 C C . GLU A 1 113 ? -1.656 8.439 -3.811 1.00 89.38 113 GLU A C 1
ATOM 859 O O . GLU A 1 113 ? -1.755 9.659 -3.716 1.00 89.38 113 GLU A O 1
ATOM 864 N N . GLY A 1 114 ? -2.737 7.666 -3.972 1.00 83.62 114 GLY A N 1
ATOM 865 C CA . GLY A 1 114 ? -4.104 8.196 -4.052 1.00 83.62 114 GLY A CA 1
ATOM 866 C C . GLY A 1 114 ? -4.432 8.900 -5.374 1.00 83.62 114 GLY A C 1
ATOM 867 O O . GLY A 1 114 ? -5.429 9.612 -5.470 1.00 83.62 114 GLY A O 1
ATOM 868 N N . LYS A 1 115 ? -3.611 8.716 -6.413 1.00 86.31 115 LYS A N 1
ATOM 869 C CA . LYS A 1 115 ? -3.913 9.186 -7.770 1.00 86.31 115 LYS A CA 1
ATOM 870 C C . LYS A 1 115 ? -4.908 8.236 -8.433 1.00 86.31 115 LYS A C 1
ATOM 872 O O . LYS A 1 115 ? -5.028 7.070 -8.063 1.00 86.31 115 LYS A O 1
ATOM 877 N N . HIS A 1 116 ? -5.586 8.730 -9.467 1.00 78.38 116 HIS A N 1
ATOM 878 C CA . HIS A 1 116 ? -6.576 7.964 -10.222 1.00 78.38 116 HIS A CA 1
ATOM 879 C C . HIS A 1 116 ? -5.905 6.801 -10.969 1.00 78.38 116 HIS A C 1
ATOM 881 O O . HIS A 1 116 ? -5.437 6.939 -12.098 1.00 78.38 116 HIS A O 1
ATOM 887 N N . ALA A 1 117 ? -5.845 5.644 -10.320 1.00 82.56 117 ALA A N 1
ATOM 888 C CA . ALA A 1 117 ? -5.361 4.392 -10.872 1.00 82.56 117 ALA A CA 1
ATOM 889 C C . ALA A 1 117 ? -6.290 3.262 -10.428 1.00 82.56 117 ALA A C 1
ATOM 891 O O . ALA A 1 117 ? -6.912 3.326 -9.371 1.00 82.56 117 ALA A O 1
ATOM 892 N N . ARG A 1 118 ? -6.384 2.214 -11.246 1.00 82.25 118 ARG A N 1
ATOM 893 C CA . ARG A 1 118 ? -7.117 0.991 -10.906 1.00 82.25 118 ARG A CA 1
ATOM 894 C C . ARG A 1 118 ? -6.136 -0.165 -10.852 1.00 82.25 118 ARG A C 1
ATOM 896 O O . ARG A 1 118 ? -5.316 -0.319 -11.757 1.00 82.25 118 ARG A O 1
ATOM 903 N N . ILE A 1 119 ? -6.240 -0.979 -9.811 1.00 85.19 119 ILE A N 1
ATOM 904 C CA . ILE A 1 119 ? -5.474 -2.213 -9.670 1.00 85.19 119 ILE A CA 1
ATOM 905 C C . ILE A 1 119 ? -6.469 -3.372 -9.754 1.00 85.19 119 ILE A C 1
ATOM 907 O O . ILE A 1 119 ? -7.389 -3.409 -8.948 1.00 85.19 119 ILE A O 1
ATOM 911 N N . PRO A 1 120 ? -6.329 -4.310 -10.710 1.00 77.94 120 PRO A N 1
ATOM 912 C CA . PRO A 1 120 ? -7.374 -5.298 -11.004 1.00 77.94 120 PRO A CA 1
ATOM 913 C C . PRO A 1 120 ? -7.847 -6.144 -9.814 1.00 77.94 120 PRO A C 1
ATOM 915 O O . PRO A 1 120 ? -8.990 -6.584 -9.791 1.00 77.94 120 PRO A O 1
ATOM 918 N N . PHE A 1 121 ? -6.970 -6.382 -8.839 1.00 76.69 121 PHE A N 1
ATOM 919 C CA . PHE A 1 121 ? -7.258 -7.189 -7.652 1.00 76.69 121 PHE A CA 1
ATOM 920 C C . PHE A 1 121 ? -7.629 -6.356 -6.417 1.00 76.69 121 PHE A C 1
ATOM 922 O O . PHE A 1 121 ? -7.977 -6.929 -5.387 1.00 76.69 121 PHE A O 1
ATOM 929 N N . LEU A 1 122 ? -7.576 -5.022 -6.517 1.00 81.50 122 LEU A N 1
ATOM 930 C CA . LEU A 1 122 ? -7.993 -4.116 -5.453 1.00 81.50 122 LEU A CA 1
ATOM 931 C C . LEU A 1 122 ? -9.294 -3.420 -5.863 1.00 81.50 122 LEU A C 1
ATOM 933 O O . LEU A 1 122 ? -9.277 -2.553 -6.738 1.00 81.50 122 LEU A O 1
ATOM 937 N N . PRO A 1 123 ? -10.427 -3.795 -5.255 1.00 68.81 123 PRO A N 1
ATOM 938 C CA . PRO A 1 123 ? -11.740 -3.209 -5.566 1.00 68.81 123 PRO A CA 1
ATOM 939 C C . PRO A 1 123 ? -11.883 -1.722 -5.188 1.00 68.81 123 PRO A C 1
ATOM 941 O O . PRO A 1 123 ? -12.758 -1.054 -5.731 1.00 68.81 123 PRO A O 1
ATOM 944 N N . PHE A 1 124 ? -11.080 -1.210 -4.247 1.00 79.75 124 PHE A N 1
ATOM 945 C CA . PHE A 1 124 ? -11.280 0.098 -3.628 1.00 79.75 124 PHE A CA 1
ATOM 946 C C . PHE A 1 124 ? -9.958 0.810 -3.302 1.00 79.75 124 PHE A C 1
ATOM 948 O O . PHE A 1 124 ? -8.972 0.129 -3.020 1.00 79.75 124 PHE A O 1
ATOM 955 N N . PRO A 1 125 ? -9.922 2.160 -3.362 1.00 84.81 125 PRO A N 1
ATOM 956 C CA . PRO A 1 125 ? -8.720 2.971 -3.141 1.00 84.81 125 PRO A CA 1
ATOM 957 C C . PRO A 1 125 ? -8.424 3.194 -1.646 1.00 84.81 125 PRO A C 1
ATOM 959 O O . PRO A 1 125 ? -8.887 2.458 -0.791 1.00 84.81 125 PRO A O 1
ATOM 962 N N . SER A 1 126 ? -7.626 4.207 -1.310 1.00 86.50 126 SER A N 1
ATOM 963 C CA . SER A 1 126 ? -7.452 4.717 0.060 1.00 86.50 126 SER A CA 1
ATOM 964 C C . SER A 1 126 ? -8.744 5.357 0.608 1.00 86.50 126 SER A C 1
ATOM 966 O O . SER A 1 126 ? -9.668 5.668 -0.145 1.00 86.50 126 SER A O 1
ATOM 968 N N . GLY A 1 127 ? -8.837 5.567 1.923 1.00 90.12 127 GLY A N 1
ATOM 969 C CA . GLY A 1 127 ? -10.036 6.141 2.548 1.00 90.12 127 GLY A CA 1
ATOM 970 C C . GLY A 1 127 ? -9.852 6.489 4.022 1.00 90.12 127 GLY A C 1
ATOM 971 O O . GLY A 1 127 ? -8.768 6.897 4.431 1.00 90.12 127 GLY A O 1
ATOM 972 N N . GLN A 1 128 ? -10.912 6.354 4.813 1.00 91.19 128 GLN A N 1
ATOM 973 C CA . GLN A 1 128 ? -10.937 6.689 6.238 1.00 91.19 128 GLN A CA 1
ATOM 974 C C . GLN A 1 128 ? -11.485 5.528 7.055 1.00 91.19 128 GLN A C 1
ATOM 976 O O . GLN A 1 128 ? -12.473 4.906 6.671 1.00 91.19 128 GLN A O 1
ATOM 981 N N . PHE A 1 129 ? -10.859 5.257 8.191 1.00 90.00 129 PHE A N 1
ATOM 982 C CA . PHE A 1 129 ? -11.319 4.290 9.172 1.00 90.00 129 PHE A CA 1
ATOM 983 C C . PHE A 1 129 ? -11.911 5.018 10.375 1.00 90.00 129 PHE A C 1
ATOM 985 O O . PHE A 1 129 ? -11.368 6.028 10.823 1.00 90.00 129 PHE A O 1
ATOM 992 N N . ALA A 1 130 ? -13.016 4.501 10.903 1.00 86.44 130 ALA A N 1
ATOM 993 C CA . ALA A 1 130 ? -13.638 4.997 12.118 1.00 86.44 130 ALA A CA 1
ATOM 994 C C . ALA A 1 130 ? -14.233 3.849 12.938 1.00 86.44 130 ALA A C 1
ATOM 996 O O . ALA A 1 130 ? -14.978 3.014 12.420 1.00 86.44 130 ALA A O 1
ATOM 997 N N . ARG A 1 131 ? -13.969 3.863 14.244 1.00 78.75 131 ARG A N 1
ATOM 998 C CA . ARG A 1 131 ? -14.592 2.985 15.234 1.00 78.75 131 ARG A CA 1
ATOM 999 C C . ARG A 1 131 ? -15.521 3.812 16.119 1.00 78.75 131 ARG A C 1
ATOM 1001 O O . ARG A 1 131 ? -15.058 4.636 16.901 1.00 78.75 131 ARG A O 1
ATOM 1008 N N . GLY A 1 132 ? -16.830 3.594 15.987 1.00 65.12 132 GLY A N 1
ATOM 1009 C CA . GLY A 1 132 ? -17.853 4.419 16.643 1.00 65.12 132 GLY A CA 1
ATOM 1010 C C . GLY A 1 132 ? -17.804 4.392 18.174 1.00 65.12 132 GLY A C 1
ATOM 1011 O O . GLY A 1 132 ? -17.953 5.435 18.796 1.00 65.12 132 GLY A O 1
ATOM 1012 N N . GLU A 1 133 ? -17.549 3.229 18.779 1.00 65.75 133 GLU A N 1
ATOM 1013 C CA . GLU A 1 133 ? -17.623 3.057 20.242 1.00 65.75 133 GLU A CA 1
ATOM 1014 C C . GLU A 1 133 ? -16.345 3.485 20.979 1.00 65.75 133 GLU A C 1
ATOM 1016 O O . GLU A 1 133 ? -16.421 4.063 22.058 1.00 65.75 133 GLU A O 1
ATOM 1021 N N . ALA A 1 134 ? -15.169 3.254 20.385 1.00 66.69 134 ALA A N 1
ATOM 1022 C CA . ALA A 1 134 ? -13.876 3.618 20.981 1.00 66.69 134 ALA A CA 1
ATOM 1023 C C . ALA A 1 134 ? -13.334 4.976 20.492 1.00 66.69 134 ALA A C 1
ATOM 1025 O O . ALA A 1 134 ? -12.300 5.441 20.963 1.00 66.69 134 ALA A O 1
ATOM 1026 N N . GLY A 1 135 ? -13.996 5.603 19.512 1.00 72.62 135 GLY A N 1
ATOM 1027 C CA . GLY A 1 135 ? -13.656 6.922 18.972 1.00 72.62 135 GLY A CA 1
ATOM 1028 C C . GLY A 1 135 ? -12.368 7.000 18.143 1.00 72.62 135 GLY A C 1
ATOM 1029 O O . GLY A 1 135 ? -12.000 8.094 17.709 1.00 72.62 135 GLY A O 1
ATOM 1030 N N . TYR A 1 136 ? -11.663 5.885 17.920 1.00 79.38 136 TYR A N 1
ATOM 1031 C CA . TYR A 1 136 ? -10.488 5.856 17.049 1.00 79.38 136 TYR A CA 1
ATOM 1032 C C . TYR A 1 136 ? -10.877 6.142 15.603 1.00 79.38 136 TYR A C 1
ATOM 1034 O O . TYR A 1 136 ? -11.848 5.591 15.077 1.00 79.38 136 TYR A O 1
ATOM 1042 N N . SER A 1 137 ? -10.081 6.973 14.941 1.00 86.12 137 SER A N 1
ATOM 1043 C CA . SER A 1 137 ? -10.233 7.232 13.515 1.00 86.12 137 SER A CA 1
ATOM 1044 C C . SER A 1 137 ? -8.904 7.573 12.862 1.00 86.12 137 SER A C 1
ATOM 1046 O O . SER A 1 137 ? -7.951 7.970 13.536 1.00 86.12 137 SER A O 1
ATOM 1048 N N . GLY A 1 138 ? -8.858 7.440 11.542 1.00 88.88 138 GLY A N 1
ATOM 1049 C CA . GLY A 1 138 ? -7.786 8.013 10.750 1.00 88.88 138 GLY A CA 1
ATOM 1050 C C . GLY A 1 138 ? -7.652 7.416 9.354 1.00 88.88 138 GLY A C 1
ATOM 1051 O O . GLY A 1 138 ? -8.474 6.597 8.926 1.00 88.88 138 GLY A O 1
ATOM 1052 N N . PRO A 1 139 ? -6.647 7.886 8.599 1.00 90.69 139 PRO A N 1
ATOM 1053 C CA . PRO A 1 139 ? -6.523 7.578 7.188 1.00 90.69 139 PRO A CA 1
ATOM 1054 C C . PRO A 1 139 ? -6.146 6.115 6.964 1.00 90.69 139 PRO A C 1
ATOM 1056 O O . PRO A 1 139 ? -5.284 5.558 7.643 1.00 90.69 139 PRO A O 1
ATOM 1059 N N . VAL A 1 140 ? -6.749 5.534 5.931 1.00 90.44 140 VAL A N 1
ATOM 1060 C CA . VAL A 1 140 ? -6.394 4.221 5.393 1.00 90.44 140 VAL A CA 1
ATOM 1061 C C . VAL A 1 140 ? -5.672 4.413 4.075 1.00 90.44 140 VAL A C 1
ATOM 1063 O O . VAL A 1 140 ? -6.207 5.047 3.162 1.00 90.44 140 VAL A O 1
ATOM 1066 N N . ARG A 1 141 ? -4.490 3.817 3.944 1.00 91.31 141 ARG A N 1
ATOM 1067 C CA . ARG A 1 141 ? -3.769 3.695 2.677 1.00 91.31 141 ARG A CA 1
ATOM 1068 C C . ARG A 1 141 ? -3.585 2.231 2.315 1.00 91.31 141 ARG A C 1
ATOM 1070 O O . ARG A 1 141 ? -3.269 1.400 3.161 1.00 91.31 141 ARG A O 1
ATOM 1077 N N . ILE A 1 142 ? -3.759 1.943 1.030 1.00 91.12 142 ILE A N 1
ATOM 1078 C CA . ILE A 1 142 ? -3.545 0.616 0.457 1.00 91.12 142 ILE A CA 1
ATOM 1079 C C . ILE A 1 142 ? -2.365 0.712 -0.500 1.00 91.12 142 ILE A C 1
ATOM 1081 O O . ILE A 1 142 ? -2.389 1.479 -1.463 1.00 91.12 142 ILE A O 1
ATOM 1085 N N . VAL A 1 143 ? -1.324 -0.067 -0.229 1.00 92.88 143 VAL A N 1
ATOM 1086 C CA . VAL A 1 143 ? -0.095 -0.101 -1.021 1.00 92.88 143 VAL A CA 1
ATOM 1087 C C . VAL A 1 143 ? -0.080 -1.402 -1.821 1.00 92.88 143 VAL A C 1
ATOM 1089 O O . VAL A 1 143 ? 0.150 -2.465 -1.243 1.00 92.88 143 VAL A O 1
ATOM 1092 N N . PRO A 1 144 ? -0.335 -1.372 -3.142 1.00 91.62 144 PRO A N 1
ATOM 1093 C CA . PRO A 1 144 ? -0.338 -2.587 -3.944 1.00 91.62 144 PRO A CA 1
ATOM 1094 C C . PRO A 1 144 ? 1.050 -3.230 -3.953 1.00 91.62 144 PRO A C 1
ATOM 1096 O O . PRO A 1 144 ? 2.045 -2.566 -4.255 1.00 91.62 144 PRO A O 1
ATOM 1099 N N . LEU A 1 145 ? 1.100 -4.530 -3.677 1.00 91.50 145 LEU A N 1
ATOM 1100 C CA . LEU A 1 145 ? 2.308 -5.339 -3.773 1.00 91.50 145 LEU A CA 1
ATOM 1101 C C . LEU A 1 145 ? 2.318 -6.040 -5.144 1.00 91.50 145 LEU A C 1
ATOM 1103 O O . LEU A 1 145 ? 1.991 -5.441 -6.177 1.00 91.50 145 LEU A O 1
ATOM 1107 N N . ILE A 1 146 ? 2.700 -7.313 -5.166 1.00 85.75 146 ILE A N 1
ATOM 1108 C CA . ILE A 1 146 ? 2.647 -8.188 -6.336 1.00 85.75 146 ILE A CA 1
ATOM 1109 C C . ILE A 1 146 ? 1.723 -9.383 -6.066 1.00 85.75 146 ILE A C 1
ATOM 1111 O O . ILE A 1 146 ? 1.304 -9.597 -4.933 1.00 85.75 146 ILE A O 1
ATOM 1115 N N . ASP A 1 147 ? 1.399 -10.145 -7.112 1.00 83.19 147 ASP A N 1
ATOM 1116 C CA . ASP A 1 147 ? 0.656 -11.415 -7.023 1.00 83.19 147 ASP A CA 1
ATOM 1117 C C . ASP A 1 147 ? -0.672 -11.324 -6.261 1.00 83.19 147 ASP A C 1
ATOM 1119 O O . ASP A 1 147 ? -0.992 -12.155 -5.420 1.00 83.19 147 ASP A O 1
ATOM 1123 N N . GLY A 1 148 ? -1.450 -10.277 -6.545 1.00 82.69 148 GLY A N 1
ATOM 1124 C CA . GLY A 1 148 ? -2.780 -10.114 -5.958 1.00 82.69 148 GLY A CA 1
ATOM 1125 C C . GLY A 1 148 ? -2.787 -9.619 -4.511 1.00 82.69 148 GLY A C 1
ATOM 1126 O O . GLY A 1 148 ? -3.860 -9.508 -3.923 1.00 82.69 148 GLY A O 1
ATOM 1127 N N . LYS A 1 149 ? -1.619 -9.296 -3.943 1.00 89.75 149 LYS A N 1
ATOM 1128 C CA . LYS A 1 149 ? -1.485 -8.820 -2.564 1.00 89.75 149 LYS A CA 1
ATOM 1129 C C . LYS A 1 149 ? -1.369 -7.301 -2.488 1.00 89.75 149 LYS A C 1
ATOM 1131 O O . LYS A 1 149 ? -0.873 -6.640 -3.406 1.00 89.75 149 LYS A O 1
ATOM 1136 N N . ALA A 1 150 ? -1.771 -6.745 -1.355 1.00 92.06 150 ALA A N 1
ATOM 1137 C CA . ALA A 1 150 ? -1.506 -5.360 -0.986 1.00 92.06 150 ALA A CA 1
ATOM 1138 C C . ALA A 1 150 ? -1.147 -5.265 0.493 1.00 92.06 150 ALA A C 1
ATOM 1140 O O . ALA A 1 150 ? -1.477 -6.150 1.265 1.00 92.06 150 ALA A O 1
ATOM 1141 N N . MET A 1 151 ? -0.475 -4.196 0.889 1.00 93.19 151 MET A N 1
ATOM 1142 C CA . MET A 1 151 ? -0.303 -3.845 2.290 1.00 93.19 151 MET A CA 1
ATOM 1143 C C . MET A 1 151 ? -1.382 -2.831 2.677 1.00 93.19 151 MET A C 1
ATOM 1145 O O . MET A 1 151 ? -1.573 -1.831 1.980 1.00 93.19 151 MET A O 1
ATOM 1149 N N . LEU A 1 152 ? -2.082 -3.103 3.771 1.00 92.56 152 LEU A N 1
ATOM 1150 C CA . LEU A 1 152 ? -2.973 -2.168 4.443 1.00 92.56 152 LEU A CA 1
ATOM 1151 C C . LEU A 1 152 ? -2.167 -1.365 5.456 1.00 92.56 152 LEU A C 1
ATOM 1153 O O . LEU A 1 152 ? -1.367 -1.942 6.184 1.00 92.56 152 LEU A O 1
ATOM 1157 N N . VAL A 1 153 ? -2.416 -0.061 5.524 1.00 92.44 153 VAL A N 1
ATOM 1158 C CA . VAL A 1 153 ? -1.896 0.815 6.576 1.00 92.44 153 VAL A CA 1
ATOM 1159 C C . VAL A 1 153 ? -3.034 1.712 7.054 1.00 92.44 153 VAL A C 1
ATOM 1161 O O . VAL A 1 153 ? -3.578 2.485 6.263 1.00 92.44 153 VAL A O 1
ATOM 1164 N N . ILE A 1 154 ? -3.400 1.618 8.329 1.00 90.00 154 ILE A N 1
ATOM 1165 C CA . ILE A 1 154 ? -4.397 2.470 8.984 1.00 90.00 154 ILE A CA 1
ATOM 1166 C C . ILE A 1 154 ? -3.710 3.226 10.114 1.00 90.00 154 ILE A C 1
ATOM 1168 O O . ILE A 1 154 ? -3.336 2.627 11.118 1.00 90.00 154 ILE A O 1
ATOM 1172 N N . SER A 1 155 ? -3.576 4.542 9.982 1.00 88.75 155 SER A N 1
ATOM 1173 C CA . SER A 1 155 ? -3.109 5.373 11.094 1.00 88.75 155 SER A CA 1
ATOM 1174 C C . SER A 1 155 ? -4.285 5.655 12.022 1.00 88.75 155 SER A C 1
ATOM 1176 O O . SER A 1 155 ? -5.259 6.281 11.614 1.00 88.75 155 SER A O 1
ATOM 1178 N N . LEU A 1 156 ? -4.207 5.189 13.262 1.00 86.75 156 LEU A N 1
ATOM 1179 C CA . LEU A 1 156 ? -5.248 5.313 14.272 1.00 86.75 156 LEU A CA 1
ATOM 1180 C C . LEU A 1 156 ? -4.893 6.435 15.246 1.00 86.75 156 LEU A C 1
ATOM 1182 O O . LEU A 1 156 ? -3.827 6.440 15.860 1.00 86.75 156 LEU A O 1
ATOM 1186 N N . ALA A 1 157 ? -5.812 7.379 15.423 1.00 83.25 157 ALA A N 1
ATOM 1187 C CA . ALA A 1 157 ? -5.690 8.450 16.400 1.00 83.25 157 ALA A CA 1
ATOM 1188 C C . ALA A 1 157 ? -6.970 8.586 17.233 1.00 83.25 157 ALA A C 1
ATOM 1190 O O . ALA A 1 157 ? -8.084 8.395 16.741 1.00 83.25 157 ALA A O 1
ATOM 1191 N N . PHE A 1 158 ? -6.799 8.955 18.504 1.00 79.06 158 PHE A N 1
ATOM 1192 C CA . PHE A 1 158 ? -7.880 9.307 19.422 1.00 79.06 158 PHE A CA 1
ATOM 1193 C C . PHE A 1 158 ? -7.466 10.495 20.293 1.00 79.06 158 PHE A C 1
ATOM 1195 O O . PHE A 1 158 ? -6.303 10.629 20.683 1.00 79.06 158 PHE A O 1
ATOM 1202 N N . LYS A 1 159 ? -8.421 11.370 20.622 1.00 72.62 159 LYS A N 1
ATOM 1203 C CA . LYS A 1 159 ? -8.158 12.582 21.404 1.00 72.62 159 LYS A CA 1
ATOM 1204 C C . LYS A 1 159 ? -7.616 12.227 22.794 1.00 72.62 159 LYS A C 1
ATOM 1206 O O . LYS A 1 159 ? -8.313 11.631 23.604 1.00 72.62 159 LYS A O 1
ATOM 1211 N N . GLY A 1 160 ? -6.385 12.645 23.084 1.00 70.38 160 GLY A N 1
ATOM 1212 C CA . GLY A 1 160 ? -5.746 12.416 24.385 1.00 70.38 160 GLY A CA 1
ATOM 1213 C C . GLY A 1 160 ? -5.091 11.039 24.552 1.00 70.38 160 GLY A C 1
ATOM 1214 O O . GLY A 1 160 ? -4.681 10.710 25.661 1.00 70.38 160 GLY A O 1
ATOM 1215 N N . ARG A 1 161 ? -4.961 10.245 23.480 1.00 73.19 161 ARG A N 1
ATOM 1216 C CA . ARG A 1 161 ? -4.214 8.975 23.471 1.00 73.19 161 ARG A CA 1
ATOM 1217 C C . ARG A 1 161 ? -3.088 9.002 22.440 1.00 73.19 161 ARG A C 1
ATOM 1219 O O . ARG A 1 161 ? -3.084 9.837 21.537 1.00 73.19 161 ARG A O 1
ATOM 1226 N N . ARG A 1 162 ? -2.122 8.091 22.589 1.00 73.31 162 ARG A N 1
ATOM 1227 C CA . ARG A 1 162 ? -1.056 7.905 21.596 1.00 73.31 162 ARG A CA 1
ATOM 1228 C C . ARG A 1 162 ? -1.664 7.401 20.288 1.00 73.31 162 ARG A C 1
ATOM 1230 O O . ARG A 1 162 ? -2.537 6.535 20.312 1.00 73.31 162 ARG A O 1
ATOM 1237 N N . SER A 1 163 ? -1.213 7.970 19.174 1.00 82.19 163 SER A N 1
ATOM 1238 C CA . SER A 1 163 ? -1.488 7.424 17.849 1.00 82.19 163 SER A CA 1
ATOM 1239 C C . SER A 1 163 ? -0.708 6.128 17.655 1.00 82.19 163 SER A C 1
ATOM 1241 O O . SER A 1 163 ? 0.413 6.019 18.152 1.00 82.19 163 SER A O 1
ATOM 1243 N N . CYS A 1 164 ? -1.292 5.191 16.923 1.00 84.31 164 CYS A N 1
ATOM 1244 C CA . CYS A 1 164 ? -0.651 3.947 16.513 1.00 84.31 164 CYS A CA 1
ATOM 1245 C C . CYS A 1 164 ? -1.035 3.625 15.068 1.00 84.31 164 CYS A C 1
ATOM 1247 O O . CYS A 1 164 ? -1.894 4.293 14.484 1.00 84.31 164 CYS A O 1
ATOM 1249 N N . THR A 1 165 ? -0.432 2.597 14.493 1.00 88.00 165 THR A N 1
ATOM 1250 C CA . THR A 1 165 ? -0.71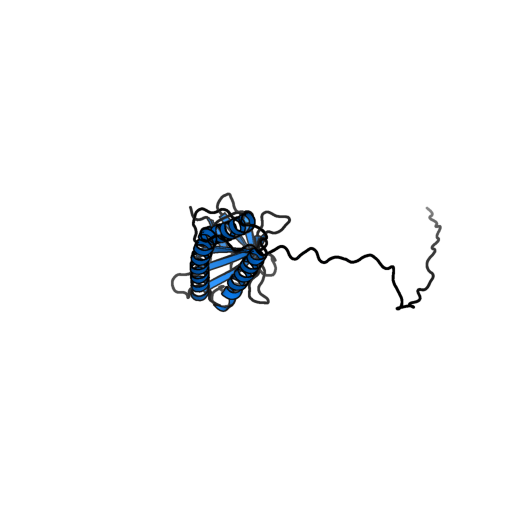4 2.151 13.134 1.00 88.00 165 THR A CA 1
ATOM 1251 C C . THR A 1 165 ? -1.105 0.685 13.133 1.00 88.00 165 THR A C 1
ATOM 1253 O O . THR A 1 165 ? -0.451 -0.158 13.736 1.00 88.00 165 THR A O 1
ATOM 1256 N N . LEU A 1 166 ? -2.191 0.378 12.433 1.00 86.38 166 LEU A N 1
ATOM 1257 C CA . LEU A 1 166 ? -2.528 -0.984 12.060 1.00 86.38 166 LEU A CA 1
ATOM 1258 C C . LEU A 1 166 ? -1.999 -1.255 10.665 1.00 86.38 166 LEU A C 1
ATOM 1260 O O . LEU A 1 166 ? -2.320 -0.528 9.722 1.00 86.38 166 LEU A O 1
ATOM 1264 N N . ASP A 1 167 ? -1.243 -2.331 10.523 1.00 89.50 167 ASP A N 1
ATOM 1265 C CA . ASP A 1 167 ? -0.737 -2.763 9.236 1.00 89.50 167 ASP A CA 1
ATOM 1266 C C . ASP A 1 167 ? -0.804 -4.279 9.055 1.00 89.50 167 ASP A C 1
ATOM 1268 O O . ASP A 1 167 ? -0.875 -5.057 10.003 1.00 89.50 167 ASP A O 1
ATOM 1272 N N . GLY A 1 168 ? -0.861 -4.695 7.795 1.00 90.62 168 GLY A N 1
ATOM 1273 C CA . GLY A 1 168 ? -0.972 -6.101 7.444 1.00 90.62 168 GLY A CA 1
ATOM 1274 C C . GLY A 1 168 ? -1.029 -6.320 5.942 1.00 90.62 168 GLY A C 1
ATOM 1275 O O . GLY A 1 168 ? -1.174 -5.384 5.152 1.00 90.62 168 GLY A O 1
ATOM 1276 N N . VAL A 1 169 ? -0.917 -7.577 5.529 1.00 92.25 169 VAL A N 1
ATOM 1277 C CA . VAL A 1 169 ? -1.002 -7.973 4.125 1.00 92.25 169 VAL A CA 1
ATOM 1278 C C . VAL A 1 169 ? -2.429 -8.377 3.804 1.00 92.25 169 VAL A C 1
ATOM 1280 O O . VAL A 1 169 ? -2.955 -9.359 4.321 1.00 92.25 169 VAL A O 1
ATOM 1283 N N . MET A 1 170 ? -3.034 -7.608 2.909 1.00 90.56 170 MET A N 1
ATOM 1284 C CA . MET A 1 170 ? -4.311 -7.893 2.288 1.00 90.56 170 MET A CA 1
ATOM 1285 C C . MET A 1 170 ? -4.139 -8.916 1.167 1.00 90.56 170 MET A C 1
ATOM 1287 O O . MET A 1 170 ? -3.340 -8.718 0.242 1.00 90.56 170 MET A O 1
ATOM 1291 N N . SER A 1 171 ? -4.961 -9.954 1.201 1.00 88.50 171 SER A N 1
ATOM 1292 C CA . SER A 1 171 ? -5.202 -10.861 0.084 1.00 88.50 171 SER A CA 1
ATOM 1293 C C . SER A 1 171 ? -6.692 -10.914 -0.208 1.00 88.50 171 SER A C 1
ATOM 1295 O O . SER A 1 171 ? -7.533 -10.804 0.686 1.00 88.50 171 SER A O 1
ATOM 1297 N N . ARG A 1 172 ? -7.028 -11.057 -1.485 1.00 81.06 172 ARG A N 1
ATOM 1298 C CA . ARG A 1 172 ? -8.396 -11.369 -1.876 1.00 81.06 172 ARG A CA 1
ATOM 1299 C C . ARG A 1 172 ? -8.666 -12.836 -1.541 1.00 81.06 172 ARG A C 1
ATOM 1301 O O . ARG A 1 172 ? -7.822 -13.673 -1.838 1.00 81.06 172 ARG A O 1
ATOM 1308 N N . ASP A 1 173 ? -9.807 -13.116 -0.923 1.00 76.81 173 ASP A N 1
ATOM 1309 C CA . ASP A 1 173 ? -10.313 -14.485 -0.806 1.00 76.81 173 ASP A CA 1
ATOM 1310 C C . ASP A 1 173 ? -10.736 -14.953 -2.211 1.00 76.81 173 ASP A C 1
ATOM 1312 O O . ASP A 1 173 ? -11.514 -14.264 -2.882 1.00 76.81 173 ASP A O 1
ATOM 1316 N N . ASP A 1 174 ? -10.181 -16.073 -2.680 1.00 68.50 174 ASP A N 1
ATOM 1317 C CA . ASP A 1 174 ? -10.367 -16.577 -4.048 1.00 68.50 174 ASP A CA 1
ATOM 1318 C C . ASP A 1 174 ? -11.844 -16.888 -4.358 1.00 68.50 174 ASP A C 1
ATOM 1320 O O . ASP A 1 174 ? -12.283 -16.733 -5.500 1.00 68.50 174 ASP A O 1
ATOM 1324 N N . ASP A 1 175 ? -12.636 -17.201 -3.328 1.00 65.56 175 ASP A N 1
ATOM 1325 C CA . ASP A 1 175 ? -14.037 -17.606 -3.460 1.00 65.56 175 ASP A CA 1
ATOM 1326 C C . ASP A 1 175 ? -15.043 -16.486 -3.127 1.00 65.56 175 ASP A C 1
ATOM 1328 O O . ASP A 1 175 ? -16.257 -16.680 -3.253 1.00 65.56 175 ASP A O 1
ATOM 1332 N N . LYS A 1 176 ? -14.588 -15.299 -2.688 1.00 62.72 176 LYS A N 1
ATOM 1333 C CA . LYS A 1 176 ? -15.480 -14.266 -2.121 1.00 62.72 176 LYS A CA 1
ATOM 1334 C C . LYS A 1 176 ? -15.169 -12.833 -2.571 1.00 62.72 176 LYS A C 1
ATOM 1336 O O . LYS A 1 176 ? -14.110 -12.496 -3.095 1.00 62.72 176 LYS A O 1
ATOM 1341 N N . GLN A 1 177 ? -16.135 -11.939 -2.333 1.00 72.19 177 GLN A N 1
ATOM 1342 C CA . GLN A 1 177 ? -15.934 -10.480 -2.354 1.00 72.19 177 GLN A CA 1
ATOM 1343 C C . GLN A 1 177 ? -15.410 -9.961 -1.003 1.00 72.19 177 GLN A C 1
ATOM 1345 O O . GLN A 1 177 ? -15.746 -8.853 -0.598 1.00 72.19 177 GLN A O 1
ATOM 1350 N N . THR A 1 178 ? -14.654 -10.773 -0.268 1.00 80.31 178 THR A N 1
ATOM 1351 C CA . THR A 1 178 ? -14.058 -10.403 1.019 1.00 80.31 178 THR A CA 1
ATOM 1352 C C . THR A 1 178 ? -12.546 -10.351 0.884 1.00 80.31 178 THR A C 1
ATOM 1354 O O . THR A 1 178 ? -11.950 -11.100 0.106 1.00 80.31 178 THR A O 1
ATOM 1357 N N . TRP A 1 179 ? -11.917 -9.466 1.651 1.00 86.94 179 TRP A N 1
ATOM 1358 C CA . TRP A 1 179 ? -10.459 -9.374 1.720 1.00 86.94 179 TRP A CA 1
ATOM 1359 C C . TRP A 1 179 ? -10.014 -9.742 3.115 1.00 86.94 179 TRP A C 1
ATOM 1361 O O . TRP A 1 179 ? -10.516 -9.190 4.088 1.00 86.94 179 TRP A O 1
ATOM 1371 N N . THR A 1 180 ? -9.071 -10.661 3.206 1.00 89.00 180 THR A N 1
ATOM 1372 C CA . THR A 1 180 ? -8.436 -11.017 4.468 1.00 89.00 180 THR A CA 1
ATOM 1373 C C . THR A 1 180 ? -7.199 -10.164 4.658 1.00 89.00 180 THR A C 1
ATOM 1375 O O . THR A 1 180 ? -6.487 -9.880 3.694 1.00 89.00 180 THR A O 1
ATOM 1378 N N . VAL A 1 181 ? -6.919 -9.778 5.894 1.00 89.06 181 VAL A N 1
ATOM 1379 C CA . VAL A 1 181 ? -5.706 -9.062 6.272 1.00 89.06 181 VAL A CA 1
ATOM 1380 C C . VAL A 1 181 ? -4.997 -9.872 7.333 1.00 89.06 181 VAL A C 1
ATOM 1382 O O . VAL A 1 181 ? -5.495 -10.034 8.446 1.00 89.06 181 VAL A O 1
ATOM 1385 N N . ALA A 1 182 ? -3.843 -10.406 6.957 1.00 88.81 182 ALA A N 1
ATOM 1386 C CA . ALA A 1 182 ? -2.938 -11.056 7.884 1.00 88.81 182 ALA A CA 1
ATOM 1387 C C . ALA A 1 182 ? -2.014 -9.996 8.483 1.00 88.81 182 ALA A C 1
ATOM 1389 O O . ALA A 1 182 ? -1.393 -9.231 7.738 1.00 88.81 182 ALA A O 1
ATOM 1390 N N . SER A 1 183 ? -1.926 -9.950 9.811 1.00 84.38 183 SER A N 1
ATOM 1391 C CA . SER A 1 183 ? -0.909 -9.142 10.478 1.00 84.38 183 SER A CA 1
ATOM 1392 C C . SER A 1 183 ? 0.490 -9.596 10.058 1.00 84.38 183 SER A C 1
ATOM 1394 O O . SER A 1 183 ? 0.705 -10.761 9.720 1.00 84.38 183 SER A O 1
ATOM 1396 N N . LEU A 1 184 ? 1.441 -8.665 10.075 1.00 84.06 184 LEU A N 1
ATOM 1397 C CA . LEU A 1 184 ? 2.861 -8.982 9.920 1.00 84.06 184 LEU A CA 1
ATOM 1398 C C . LEU A 1 184 ? 3.504 -9.487 11.213 1.00 84.06 184 LEU A C 1
ATOM 1400 O O . LEU A 1 184 ? 4.636 -9.964 11.187 1.00 84.06 184 LEU A O 1
ATOM 1404 N N . GLU A 1 185 ? 2.773 -9.421 12.320 1.00 82.19 185 GLU A N 1
ATOM 1405 C CA . GLU A 1 185 ? 3.189 -9.971 13.600 1.00 82.19 185 GLU A CA 1
ATOM 1406 C C . GLU A 1 185 ? 2.655 -11.388 13.787 1.00 82.19 185 GLU A C 1
ATOM 1408 O O . GLU A 1 185 ? 1.483 -11.676 13.522 1.00 82.19 185 GLU A O 1
ATOM 1413 N N . GLU A 1 186 ? 3.514 -12.272 14.285 1.00 74.62 186 GLU A N 1
ATOM 1414 C CA . GLU A 1 186 ? 3.139 -13.648 14.586 1.00 74.62 186 GLU A CA 1
ATOM 1415 C C . GLU A 1 186 ? 2.108 -13.715 15.722 1.00 74.62 186 GLU A C 1
ATOM 1417 O O . GLU A 1 186 ? 2.175 -12.973 16.701 1.00 74.62 186 GLU A O 1
ATOM 1422 N N . GLY A 1 187 ? 1.148 -14.634 15.595 1.00 71.56 187 GLY A N 1
ATOM 1423 C CA . GLY A 1 187 ? 0.146 -14.904 16.630 1.00 71.56 187 GLY A CA 1
ATOM 1424 C C . GLY A 1 187 ? -1.019 -13.911 16.700 1.00 71.56 187 GLY A C 1
ATOM 1425 O O . GLY A 1 187 ? -1.908 -14.106 17.526 1.00 71.56 187 GLY A O 1
ATOM 1426 N N . LEU A 1 188 ? -1.062 -12.882 15.843 1.00 76.19 188 LEU A N 1
ATOM 1427 C CA . LEU A 1 188 ? -2.212 -11.979 15.766 1.00 76.19 188 LEU A CA 1
ATOM 1428 C C . LEU A 1 188 ? -3.327 -12.546 14.869 1.00 76.19 188 LEU A C 1
ATOM 1430 O O . LEU A 1 188 ? -3.045 -13.146 13.826 1.00 76.19 188 LEU A O 1
ATOM 1434 N N . PRO A 1 189 ? -4.605 -12.354 15.249 1.00 73.50 189 PRO A N 1
ATOM 1435 C CA . PRO A 1 189 ? -5.726 -12.900 14.503 1.00 73.50 189 PRO A CA 1
ATOM 1436 C C . PRO A 1 189 ? -5.880 -12.219 13.141 1.00 73.50 189 PRO A C 1
ATOM 1438 O O . PRO A 1 189 ? -5.605 -11.031 12.966 1.00 73.50 189 PRO A O 1
ATOM 1441 N N . MET A 1 190 ? -6.370 -12.984 12.171 1.00 84.19 190 MET A N 1
ATOM 1442 C CA . MET A 1 190 ? -6.674 -12.474 10.841 1.00 84.19 190 MET A CA 1
ATOM 1443 C C . MET A 1 190 ? -7.906 -11.566 10.881 1.00 84.19 190 MET A C 1
ATOM 1445 O O . MET A 1 190 ? -8.906 -11.883 11.529 1.00 84.19 190 MET A O 1
ATOM 1449 N N . LEU A 1 191 ? -7.850 -10.463 10.140 1.00 85.25 191 LEU A N 1
ATOM 1450 C CA . LEU A 1 191 ? -8.977 -9.556 9.954 1.00 85.25 191 LEU A CA 1
ATOM 1451 C C . LEU A 1 191 ? -9.628 -9.775 8.587 1.00 85.25 191 LEU A C 1
ATOM 1453 O O . LEU A 1 191 ? -8.996 -10.259 7.649 1.00 85.25 191 LEU A O 1
ATOM 1457 N N . VAL A 1 192 ? -10.886 -9.379 8.451 1.00 87.38 192 VAL A N 1
ATOM 1458 C CA . VAL A 1 192 ? -11.674 -9.480 7.225 1.00 87.38 192 VAL A CA 1
ATOM 1459 C C . VAL A 1 192 ? -12.329 -8.137 6.938 1.00 87.38 192 VAL A C 1
ATOM 1461 O O . VAL A 1 192 ? -13.009 -7.568 7.789 1.00 87.38 192 VAL A O 1
ATOM 1464 N N . PHE A 1 193 ? -12.150 -7.648 5.713 1.00 86.69 193 PHE A N 1
ATOM 1465 C CA . PHE A 1 193 ? -12.935 -6.567 5.133 1.00 86.69 193 PHE A CA 1
ATOM 1466 C C . PHE A 1 193 ? -14.158 -7.150 4.433 1.00 86.69 193 PHE A C 1
ATOM 1468 O O . PHE A 1 193 ? -14.040 -7.809 3.393 1.00 86.69 193 PHE A O 1
ATOM 1475 N N . THR A 1 194 ? -15.332 -6.852 4.979 1.00 86.69 194 THR A N 1
ATOM 1476 C CA . THR A 1 194 ? -16.626 -7.229 4.405 1.00 86.69 194 THR A CA 1
ATOM 1477 C C . THR A 1 194 ? -17.298 -5.998 3.796 1.00 86.69 194 THR A C 1
ATOM 1479 O O . THR A 1 194 ? -17.443 -4.992 4.495 1.00 86.69 194 THR A O 1
ATOM 1482 N N . PRO A 1 195 ? -17.723 -6.027 2.519 1.00 85.44 195 PRO A N 1
ATOM 1483 C CA . PRO A 1 195 ? -18.469 -4.926 1.915 1.00 85.44 195 PRO A CA 1
ATOM 1484 C C . PRO A 1 195 ? -19.691 -4.514 2.750 1.00 85.44 195 PRO A C 1
ATOM 1486 O O . PRO A 1 195 ? -20.460 -5.353 3.210 1.00 85.44 195 PRO A O 1
ATOM 1489 N N . SER A 1 196 ? -19.897 -3.208 2.915 1.00 85.56 196 SER A N 1
ATOM 1490 C CA . SER A 1 196 ? -21.027 -2.614 3.634 1.00 85.56 196 SER A CA 1
ATOM 1491 C C . SER A 1 196 ? -21.610 -1.451 2.827 1.00 85.56 196 SER A C 1
ATOM 1493 O O . SER A 1 196 ? -21.429 -0.274 3.155 1.00 85.56 196 SER A O 1
ATOM 1495 N N . GLY A 1 197 ? -22.362 -1.786 1.780 1.00 84.44 197 GLY A N 1
ATOM 1496 C CA . GLY A 1 197 ? -22.876 -0.823 0.805 1.00 84.44 197 GLY A CA 1
ATOM 1497 C C . GLY A 1 197 ? -21.888 -0.592 -0.341 1.00 84.44 197 GLY A C 1
ATOM 1498 O O . GLY A 1 197 ? -21.023 -1.425 -0.590 1.00 84.44 197 GLY A O 1
ATOM 1499 N N . LYS A 1 198 ? -22.043 0.524 -1.066 1.00 81.12 198 LYS A N 1
ATOM 1500 C CA . LYS A 1 198 ? -21.222 0.821 -2.256 1.00 81.12 198 LYS A CA 1
ATOM 1501 C C . LYS A 1 198 ? -19.828 1.353 -1.915 1.00 81.12 198 LYS A C 1
ATOM 1503 O O . LYS A 1 198 ? -18.868 0.978 -2.574 1.00 81.12 198 LYS A O 1
ATOM 1508 N N . ASP A 1 199 ? -19.733 2.169 -0.864 1.00 85.31 199 ASP A N 1
ATOM 1509 C CA . ASP A 1 199 ? -18.540 2.978 -0.573 1.00 85.31 199 ASP A CA 1
ATOM 1510 C C . ASP A 1 199 ? -17.984 2.746 0.842 1.00 85.31 199 ASP A C 1
ATOM 1512 O O . ASP A 1 199 ? -17.359 3.630 1.434 1.00 85.31 199 ASP A O 1
ATOM 1516 N N . ALA A 1 200 ? -18.247 1.577 1.430 1.00 86.75 200 ALA A N 1
ATOM 1517 C CA . ALA A 1 200 ? -17.751 1.253 2.761 1.00 86.75 200 ALA A CA 1
ATOM 1518 C C . ALA A 1 200 ? -17.570 -0.248 2.977 1.00 86.75 200 ALA A C 1
ATOM 1520 O O . ALA A 1 200 ? -18.198 -1.074 2.316 1.00 86.75 200 ALA A O 1
ATOM 1521 N N . PHE A 1 201 ? -16.731 -0.576 3.954 1.00 88.00 201 PHE A N 1
ATOM 1522 C CA . PHE A 1 201 ? -16.413 -1.926 4.390 1.00 88.00 201 PHE A CA 1
ATOM 1523 C C . PHE A 1 201 ? -16.401 -1.965 5.913 1.00 88.00 201 PHE A C 1
ATOM 1525 O O . PHE A 1 201 ? -16.040 -0.985 6.565 1.00 88.00 201 PHE A O 1
ATOM 1532 N N . GLN A 1 202 ? -16.788 -3.100 6.473 1.00 88.38 202 GLN A N 1
ATOM 1533 C CA . GLN A 1 202 ? -16.570 -3.400 7.881 1.00 88.38 202 GLN A CA 1
ATOM 1534 C C . GLN A 1 202 ? -15.283 -4.197 8.015 1.00 88.38 202 GLN A C 1
ATOM 1536 O O . GLN A 1 202 ? -15.057 -5.124 7.238 1.00 88.38 202 GLN A O 1
ATOM 1541 N N . LEU A 1 203 ? -14.464 -3.816 8.986 1.00 86.62 203 LEU A N 1
ATOM 1542 C CA . LEU A 1 203 ? -13.295 -4.558 9.422 1.00 86.62 203 LEU A CA 1
ATOM 1543 C C . LEU A 1 203 ? -13.668 -5.328 10.686 1.00 86.62 203 LEU A C 1
ATOM 1545 O O . LEU A 1 203 ? -14.122 -4.713 11.649 1.00 86.62 203 LEU A O 1
ATOM 1549 N N . SER A 1 204 ? -13.491 -6.645 10.667 1.00 82.75 204 SER A N 1
ATOM 1550 C CA . SER A 1 204 ? -13.754 -7.529 11.808 1.00 82.75 204 SER A CA 1
ATOM 1551 C C . SER A 1 204 ? -12.756 -8.682 11.857 1.00 82.75 204 SER A C 1
ATOM 1553 O O . SER A 1 204 ? -12.079 -8.946 10.867 1.00 82.75 204 SER A O 1
ATOM 1555 N N . TYR A 1 205 ? -12.682 -9.423 12.961 1.00 80.56 205 TYR A N 1
ATOM 1556 C CA . TYR A 1 205 ? -11.922 -10.684 12.990 1.00 80.56 205 TYR A CA 1
ATOM 1557 C C . TYR A 1 205 ? -12.532 -11.726 12.058 1.00 80.56 205 TYR A C 1
ATOM 1559 O O . TYR A 1 205 ? -13.751 -11.790 11.886 1.00 80.56 205 TYR A O 1
ATOM 1567 N N . ALA A 1 206 ? -11.673 -12.566 11.485 1.00 80.38 206 ALA A N 1
ATOM 1568 C CA . ALA A 1 206 ? -12.091 -13.742 10.730 1.00 80.38 206 ALA A CA 1
ATOM 1569 C C . ALA A 1 206 ? -12.780 -14.781 11.629 1.00 80.38 206 ALA A C 1
ATOM 1571 O O . ALA A 1 206 ? -13.702 -15.468 11.195 1.00 80.38 206 ALA A O 1
ATOM 1572 N N . GLU A 1 207 ? -12.350 -14.879 12.887 1.00 75.88 207 GLU A N 1
ATOM 1573 C CA . GLU A 1 207 ? -12.826 -15.876 13.840 1.00 75.88 207 GLU A CA 1
ATOM 1574 C C . GLU A 1 207 ? -13.541 -15.218 15.021 1.00 75.88 207 GLU A C 1
ATOM 1576 O O . GLU A 1 207 ? -12.978 -14.369 15.711 1.00 75.88 207 GLU A O 1
ATOM 1581 N N . ALA A 1 208 ? -14.772 -15.656 15.301 1.00 62.59 208 ALA A N 1
ATOM 1582 C CA . ALA A 1 208 ? -15.598 -15.096 16.374 1.00 62.59 208 ALA A CA 1
ATOM 1583 C C . ALA A 1 208 ? -14.980 -15.268 17.776 1.00 62.59 208 ALA A C 1
ATOM 1585 O O . ALA A 1 208 ? -15.177 -14.419 18.638 1.00 62.59 208 ALA A O 1
ATOM 1586 N N . GLY A 1 209 ? -14.197 -16.333 17.999 1.00 63.00 209 GLY A N 1
ATOM 1587 C CA . GLY A 1 209 ? -13.496 -16.577 19.269 1.00 63.00 209 GLY A CA 1
ATOM 1588 C C . GLY A 1 209 ? -12.307 -15.644 19.526 1.00 63.00 209 GLY A C 1
ATOM 1589 O O . GLY A 1 209 ? -11.818 -15.587 20.648 1.00 63.00 209 GLY A O 1
ATOM 1590 N N . HIS A 1 210 ? -11.871 -14.901 18.505 1.00 61.19 210 HIS A N 1
ATOM 1591 C CA . HIS A 1 210 ? -10.802 -13.907 18.589 1.00 61.19 210 HIS A CA 1
ATOM 1592 C C . HIS A 1 210 ? -11.337 -12.479 18.759 1.00 61.19 210 HIS A C 1
ATOM 1594 O O . HIS A 1 210 ? -10.554 -11.530 18.700 1.00 61.19 210 HIS A O 1
ATOM 1600 N N . GLN A 1 211 ? -12.652 -12.319 18.982 1.00 58.41 211 GLN A N 1
ATOM 1601 C CA . GLN A 1 211 ? -13.226 -11.030 19.348 1.00 58.41 211 GLN A CA 1
ATOM 1602 C C . GLN A 1 211 ? -12.586 -10.524 20.659 1.00 58.41 211 GLN A C 1
ATOM 1604 O O . GLN A 1 211 ? -12.634 -11.212 21.678 1.00 58.41 211 GLN A O 1
ATOM 1609 N N . PRO A 1 212 ? -11.964 -9.341 20.649 1.00 54.47 212 PRO A N 1
ATOM 1610 C CA . PRO A 1 212 ? -11.206 -8.811 21.767 1.00 54.47 212 PRO A CA 1
ATOM 1611 C C . PRO A 1 212 ? -12.044 -8.555 23.009 1.00 54.47 212 PRO A C 1
ATOM 1613 O O . PRO A 1 212 ? -13.152 -8.018 22.952 1.00 54.47 212 PRO A O 1
ATOM 1616 N N . HIS A 1 213 ? -11.385 -8.786 24.138 1.00 54.66 213 HIS A N 1
ATOM 1617 C CA . HIS A 1 213 ? -11.630 -8.115 25.406 1.00 54.66 213 HIS A CA 1
ATOM 1618 C C . HIS A 1 213 ? -11.542 -6.580 25.260 1.00 54.66 213 HIS A C 1
ATOM 1620 O O . HIS A 1 213 ? -11.043 -6.063 24.263 1.00 54.66 213 HIS A O 1
ATOM 1626 N N . THR A 1 214 ? -12.025 -5.837 26.259 1.00 57.88 214 THR A N 1
ATOM 1627 C CA . THR A 1 214 ? -12.222 -4.368 26.276 1.00 57.88 214 THR A CA 1
ATOM 1628 C C . THR A 1 214 ? -10.976 -3.493 26.041 1.00 57.88 214 THR A C 1
ATOM 1630 O O . THR A 1 214 ? -11.074 -2.272 26.139 1.00 57.88 214 THR A O 1
ATOM 1633 N N . ASP A 1 215 ? -9.820 -4.081 25.741 1.00 60.22 215 ASP A N 1
ATOM 1634 C CA . ASP A 1 215 ? -8.534 -3.397 25.666 1.00 60.22 215 ASP A CA 1
ATOM 1635 C C . ASP A 1 215 ? -8.275 -2.773 24.286 1.00 60.22 215 ASP A C 1
ATOM 1637 O O . ASP A 1 215 ? -8.579 -3.334 23.228 1.00 60.22 215 ASP A O 1
ATOM 1641 N N . ASP A 1 216 ? -7.686 -1.579 24.302 1.00 66.06 216 ASP A N 1
ATOM 1642 C CA . ASP A 1 216 ? -7.439 -0.763 23.116 1.00 66.06 216 ASP A CA 1
ATOM 1643 C C . ASP A 1 216 ? -6.289 -1.305 22.250 1.00 66.06 216 ASP A C 1
ATOM 1645 O O . ASP A 1 216 ? -5.225 -1.655 22.764 1.00 66.06 216 ASP A O 1
ATOM 1649 N N . TYR A 1 217 ? -6.456 -1.285 20.920 1.00 70.56 217 TYR A N 1
ATOM 1650 C CA . TYR A 1 217 ? -5.423 -1.752 19.980 1.00 70.56 217 TYR A CA 1
ATOM 1651 C C . TYR A 1 217 ? -4.075 -1.034 20.143 1.00 70.56 217 TYR A C 1
ATOM 1653 O O . TYR A 1 217 ? -3.0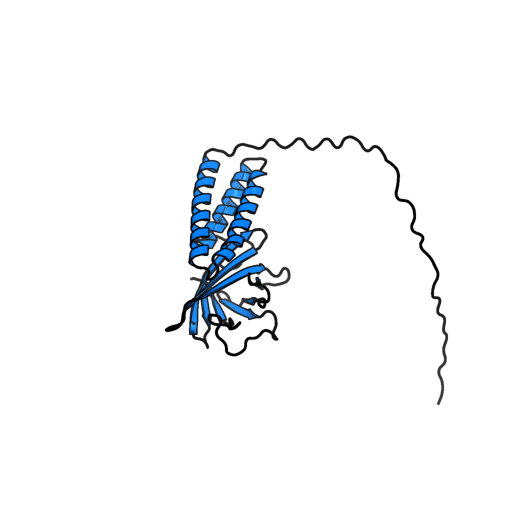24 -1.660 20.135 1.00 70.56 217 TYR A O 1
ATOM 1661 N N . CYS A 1 218 ? -4.094 0.284 20.368 1.00 72.81 218 CYS A N 1
ATOM 1662 C CA . CYS A 1 218 ? -2.868 1.080 20.488 1.00 72.81 218 CYS A CA 1
ATOM 1663 C C . CYS A 1 218 ? -2.082 0.877 21.801 1.00 72.81 218 CYS A C 1
ATOM 1665 O O . CYS A 1 218 ? -1.064 1.544 21.989 1.00 72.81 218 CYS A O 1
ATOM 1667 N N . THR A 1 219 ? -2.555 0.057 22.746 1.00 66.94 219 THR A N 1
ATOM 1668 C CA . THR A 1 219 ? -1.876 -0.164 24.037 1.00 66.94 219 THR A CA 1
ATOM 1669 C C . THR A 1 219 ? -1.426 -1.608 24.215 1.00 66.94 219 THR A C 1
ATOM 1671 O O . THR A 1 219 ? -0.235 -1.843 24.399 1.00 66.94 219 THR A O 1
ATOM 1674 N N . ALA A 1 220 ? -2.361 -2.557 24.183 1.00 58.38 220 ALA A N 1
ATOM 1675 C CA . ALA A 1 220 ? -2.097 -3.991 24.366 1.00 58.38 220 ALA A CA 1
ATOM 1676 C C . ALA A 1 220 ? -3.185 -4.896 23.760 1.00 58.38 220 ALA A C 1
ATOM 1678 O O . ALA A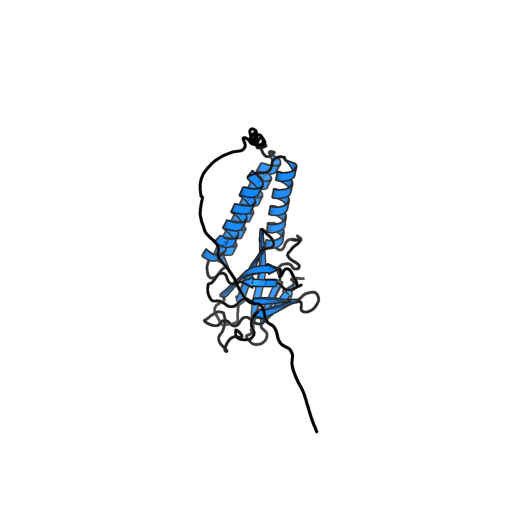 1 220 ? -3.072 -6.119 23.808 1.00 58.38 220 ALA A O 1
ATOM 1679 N N . GLY A 1 221 ? -4.275 -4.308 23.264 1.00 59.31 221 GLY A N 1
ATOM 1680 C CA . GLY A 1 221 ? -5.467 -5.037 22.874 1.00 59.31 221 GLY A CA 1
ATOM 1681 C C . GLY A 1 221 ? -5.413 -5.528 21.440 1.00 59.31 221 GLY A C 1
ATOM 1682 O O . GLY A 1 221 ? -4.702 -5.003 20.589 1.00 59.31 221 GLY A O 1
ATOM 1683 N N . THR A 1 222 ? -6.252 -6.509 21.138 1.00 58.81 222 THR A N 1
ATOM 1684 C CA . THR A 1 222 ? -6.484 -6.900 19.755 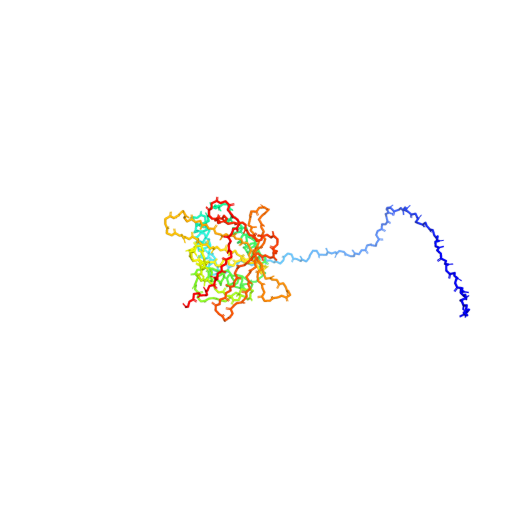1.00 58.81 222 THR A CA 1
ATOM 1685 C C . THR A 1 222 ? -7.526 -6.014 19.084 1.00 58.81 222 THR A C 1
ATOM 1687 O O . THR A 1 222 ? -7.574 -6.088 17.872 1.00 58.81 222 THR A O 1
ATOM 1690 N N . SER A 1 223 ? -8.283 -5.152 19.7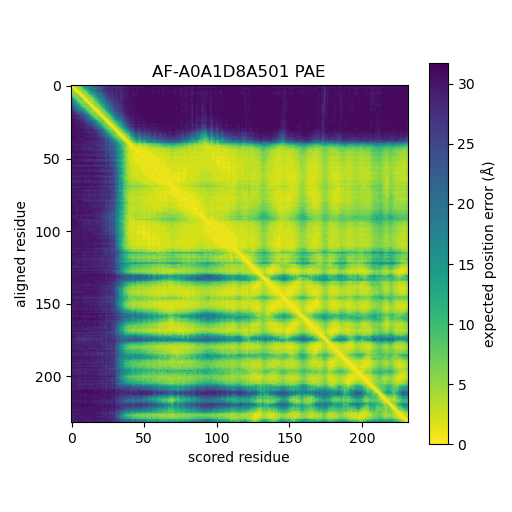97 1.00 66.69 223 SER A N 1
ATOM 1691 C CA . SER A 1 223 ? -9.571 -4.540 19.386 1.00 66.69 223 SER A CA 1
ATOM 1692 C C . SER A 1 223 ? -9.596 -3.520 18.248 1.00 66.69 223 SER A C 1
ATOM 1694 O O . SER A 1 223 ? -9.310 -2.337 18.437 1.00 66.69 223 SER A O 1
ATOM 1696 N N . ILE A 1 224 ? -10.061 -3.973 17.078 1.00 71.19 224 ILE A N 1
ATOM 1697 C CA . ILE A 1 224 ? -9.956 -3.274 15.789 1.00 71.19 224 ILE A CA 1
ATOM 1698 C C . ILE A 1 224 ? -11.299 -3.172 15.035 1.00 71.19 224 ILE A C 1
ATOM 1700 O O . ILE A 1 224 ? -11.349 -2.544 13.981 1.00 71.19 224 ILE A O 1
ATOM 1704 N N . ASP A 1 225 ? -12.410 -3.702 15.556 1.00 77.31 225 ASP A N 1
ATOM 1705 C CA . ASP A 1 225 ? -13.694 -3.648 14.837 1.00 77.31 225 ASP A CA 1
ATOM 1706 C C . ASP A 1 225 ? -14.092 -2.206 14.473 1.00 77.31 225 ASP A C 1
ATOM 1708 O O . ASP A 1 225 ? -14.126 -1.310 15.323 1.00 77.31 225 ASP A O 1
ATOM 1712 N N . GLY A 1 226 ? -14.401 -1.958 13.200 1.00 81.88 226 GLY A N 1
ATOM 1713 C CA . GLY A 1 226 ? -14.749 -0.615 12.747 1.00 81.88 226 GLY A CA 1
ATOM 1714 C C . GLY A 1 226 ? -15.093 -0.513 11.270 1.00 81.88 226 GLY A C 1
ATOM 1715 O O . GLY A 1 226 ? -15.031 -1.477 10.509 1.00 81.88 226 GLY A O 1
ATOM 1716 N N . ARG A 1 227 ? -15.470 0.697 10.859 1.00 87.50 227 ARG A N 1
ATOM 1717 C CA . ARG A 1 227 ? -15.948 0.989 9.512 1.00 87.50 227 ARG A CA 1
ATOM 1718 C C . ARG A 1 227 ? -14.883 1.725 8.719 1.00 87.50 227 ARG A C 1
ATOM 1720 O O . ARG A 1 227 ? -14.455 2.818 9.083 1.00 87.50 227 ARG A O 1
ATOM 1727 N N . TYR A 1 228 ? -14.531 1.162 7.576 1.00 88.06 228 TYR A N 1
ATOM 1728 C CA . TYR A 1 228 ? -13.747 1.814 6.543 1.00 88.06 228 TYR A CA 1
ATOM 1729 C C . TYR A 1 228 ? -14.679 2.434 5.492 1.00 88.06 228 TYR A C 1
ATOM 1731 O O . TYR A 1 228 ? -15.606 1.787 5.012 1.00 88.06 228 TYR A O 1
ATOM 1739 N N . THR A 1 229 ? -14.453 3.696 5.139 1.00 88.38 229 THR A N 1
ATOM 1740 C CA . THR A 1 229 ? -15.215 4.446 4.130 1.00 88.38 229 THR A CA 1
ATOM 1741 C C . THR A 1 229 ? -14.263 4.947 3.055 1.00 88.38 229 THR A C 1
ATOM 1743 O O . THR A 1 229 ? -13.187 5.457 3.372 1.00 88.38 229 THR A O 1
ATOM 1746 N N . LEU A 1 230 ? -14.649 4.817 1.786 1.00 84.62 230 LEU A N 1
ATOM 1747 C CA . LEU A 1 230 ? -13.818 5.256 0.664 1.00 84.62 230 LEU A CA 1
ATOM 1748 C C . LEU A 1 230 ? -13.620 6.775 0.693 1.00 84.62 230 LEU A C 1
ATOM 1750 O O . LEU A 1 230 ? -14.535 7.522 1.052 1.00 84.62 230 LEU A O 1
ATOM 1754 N N . ALA A 1 231 ? -12.430 7.240 0.302 1.00 76.12 231 ALA A N 1
ATOM 1755 C CA . ALA A 1 231 ? -12.247 8.655 -0.001 1.00 76.12 231 ALA A CA 1
ATOM 1756 C C . ALA A 1 231 ? -13.158 9.030 -1.185 1.00 76.12 231 ALA A C 1
ATOM 1758 O O . ALA A 1 231 ? -13.204 8.296 -2.174 1.00 76.12 231 ALA A O 1
ATOM 1759 N N . LYS A 1 232 ? -13.900 10.134 -1.048 1.00 61.75 232 LYS A N 1
ATOM 1760 C CA . LYS A 1 232 ? -14.727 10.697 -2.125 1.00 61.75 232 LYS A CA 1
ATOM 1761 C C . LYS A 1 232 ? -13.874 11.446 -3.139 1.00 61.75 232 LYS A C 1
ATOM 1763 O O . LYS A 1 232 ? -12.910 12.109 -2.696 1.00 61.75 232 LYS A O 1
#

Solvent-accessible surface area (backbone atoms only — not comparable to full-atom values): 13801 Å² total; per-residue (Å²): 133,90,83,85,85,91,86,94,83,89,87,78,90,85,80,81,86,79,92,84,80,85,83,88,80,82,77,92,70,76,84,78,68,71,74,73,78,72,66,75,54,79,74,53,72,68,55,49,55,51,50,54,55,49,48,57,51,52,51,52,51,47,52,50,38,38,74,60,39,81,54,42,70,64,38,48,60,56,52,51,37,49,52,53,54,49,57,60,43,75,69,31,68,44,72,67,51,40,52,50,47,49,51,54,52,49,40,36,52,34,31,45,71,67,42,100,48,82,50,98,71,51,97,67,79,38,27,38,36,40,21,86,90,81,56,35,31,35,52,30,41,45,40,59,56,55,95,62,31,27,36,42,38,33,45,37,37,39,95,96,53,76,65,38,46,50,58,25,43,32,38,61,42,93,88,55,89,36,34,38,30,39,45,82,53,85,94,55,76,43,32,29,40,40,73,54,73,95,59,27,27,37,38,37,64,70,47,82,89,66,62,53,65,98,42,53,47,76,78,82,26,78,43,66,63,29,40,36,34,56,61,129

Organism: NCBI:txid158500

Sequence (232 aa):
MTMLPRRFALTLVSLAAPLLALTACNPESDASAEPPAAAKIDPSPQAKTKAAELAKREDAQLAWLKTTLDKPEHAQVYSAAIGQARGRAEHCQDQHCINRALKRRESRLNFAEGKHARIPFLPFPSGQFARGEAGYSGPVRIVPLIDGKAMLVISLAFKGRRSCTLDGVMSRDDDKQTWTVASLEEGLPMLVFTPSGKDAFQLSYAEAGHQPHTDDYCTAGTSIDGRYTLAK

Secondary structure (DSSP, 8-state):
-------------------------------------PPPPPPPHHHHHHHHHHHHHHHHHHHHHHHHSSSGGGGHHHHHHHHHHHHHHTT--SHHHHHHHHHHHHHHHHHHTTSS--BTTB----EEEE-TTT--EEEEEEEE-STTEEEEEEEEB-TTS--EEEEEEEEE-TTSS-EEEEESSTTPPPEEEEE-SSSEEEEEESSGGGPPPS-BTTTT--B--EEEEE--

Mean predicted aligned error: 12.61 Å